Protein 7XRR (pdb70)

GO terms:
  GO:0005886 plasma membrane (C, IDA)
  GO:0016499 orexin receptor activity (F, IDA)
  GO:0051480 regulation of cytosolic calcium ion concentration (P, IDA)
  GO:0007218 neuropeptide signaling pathway (P, IDA)
  GO:0008188 neuropeptide receptor activity (F, TAS)
  GO:0005886 plasma membrane (C, TAS)
  GO:0007218 neuropeptide signaling pathway (P, TAS)
  GO:0007268 chemical synaptic transmission (P, TAS)
  GO:0007631 feeding behavior (P, TAS)
  GO:0005515 protein binding (F, IPI)

Foldseek 3Di:
DQVVLLVVVCVVVPDDPLPVLVVLLVVLLVLLQVLLVLLLCLCVVDDVNPALLSVLSNLLSVLLNVCSVLPSVQLSCCLNRVARPPDLVSQLVNVLSVQLSLLLNLVSLLVSLVLLLCLQVNPVNDGDDPVVSVVSSVVSSVVSNVLSNVVSVQWDFDQEVGHIHTDGHDDDLVVQQVSLVVSLCSRANVSLVSSVVSLVSRCCRLPVDDQDDDVVSNVVSVVSVLVSVLSVVLSVLQNVLQVQQSVLSNCCRNVNPPPPDPPVPVVSVSNSSSVSSNSNSSSCSSVSCLVRPPSSVVSSVVVVVVVPD

CATH classification: 1.20.1070.10

Sequence (309 aa):
EEFLRYLWREYLHPKEYEWVLIAGYIIVFVVALIGNVLVCVAVWKNHHMRTVTNYFIVNLSLAAVLVTITCLPATLVVDITETWFFGQSLCKVIPYLQTVSSVSVSVWTLSAIALDRWYAICHPLMFKSTAKRARNSIVIIWIVSCIIMIPQAIVMECSTVTLFTVCDERWGGEIYPKMYHICFFLVTYMAPLCLMVLAYLQIFRKLWCRQIPGVAAEIKQIRARRKTARMLMIVLLVFAICYLPISILNVLKRVFGMFAHTEDRETVYAWFTFSHWLVYANSAANPIIYNFLSGKFREEFKAAFSCCCL

Organism: Homo sapiens (NCBI:txid9606)

Nearest PDB structures (foldseek):
  7xrr-assembly1_A  TM=1.003E+00  e=8.602E-41  Homo sapiens
  7sr8-assembly1_R  TM=9.207E-01  e=2.103E-29  Homo sapiens
  7p00-assembly1_R  TM=8.916E-01  e=8.423E-15  Homo sapiens
  6j21-assembly1_A  TM=8.903E-01  e=7.596E-14  Homo sapiens
  6j20-assembly1_A  TM=8.859E-01  e=1.926E-13  Homo sapiens

Secondary structure (DSSP, 8-state):
-HHHHHHHHHHHS--S-HHHHHHHHHHHHHHHHHHHHHHHHHHHH-STT--HHHHHHHHHHHHHHHHHHHTHHHHHHHHHHSS--S-HHHHHHHHHHHHHHHHHHHHHHHHHHHHHHHHHTSTT-----HHHHHHHHHHHHHHHHHHTHHHHHSEEEE------EEEE--SSSSHHHHHHHHHHIIIIIHHHHHHHHHHHHHHHHHHSSPPPSSHHHHHHHHHHHHHHHHHHHHHHHHHHHHHHHHHHHIIIIIS--SSS---HHHHHHHHHHHHHHHHHHHHHHHHHHHHH-HHHHHHHHHHHHHHH-

Radius of gyration: 21.45 Å; Cα contacts (8 Å, |Δi|>4): 332; chains: 1; bounding box: 33×48×70 Å

Structure (mmCIF, N/CA/C/O backbone):
data_7XRR
#
_entry.id   7XRR
#
_cell.length_a   49.590
_cell.length_b   90.230
_cell.length_c   112.320
_cell.angle_alpha   90.000
_cell.angle_beta   90.000
_cell.angle_gamma   90.000
#
_symmetry.space_group_name_H-M   'P 21 21 21'
#
loop_
_entity.id
_entity.type
_entity.pdbx_description
1 polymer 'Orexin receptor type 2'
2 non-polymer (1~{R},2~{S})-2-[(2,4-dimethylpyrimidin-5-yl)oxymethyl]-~{N}-(5-fluoranylpyridin-2-yl)-2-(3-fluorophenyl)cyclopropane-1-carboxamide
#
loop_
_atom_site.group_PDB
_atom_site.id
_atom_site.type_symbol
_atom_site.label_atom_id
_atom_site.label_alt_id
_atom_site.label_comp_id
_atom_site.label_asym_id
_atom_site.label_entity_id
_atom_site.label_seq_id
_atom_site.pdbx_PDB_ins_code
_atom_site.Cartn_x
_atom_site.Cartn_y
_atom_site.Cartn_z
_atom_site.occupancy
_atom_site.B_iso_or_equiv
_atom_site.auth_seq_id
_atom_site.auth_comp_id
_atom_site.auth_asym_id
_atom_site.auth_atom_id
_atom_site.pdbx_PDB_model_num
ATOM 1 N N . GLU A 1 9 ? -9.927 -13.050 4.312 1.00 106.97 37 GLU A N 1
ATOM 2 C CA . GLU A 1 9 ? -9.219 -12.475 3.174 1.00 111.91 37 GLU A CA 1
ATOM 3 C C . GLU A 1 9 ? -8.147 -11.492 3.629 1.00 111.19 37 GLU A C 1
ATOM 4 O O . GLU A 1 9 ? -7.021 -11.518 3.134 1.00 105.86 37 GLU A O 1
ATOM 10 N N . GLU A 1 10 ? -8.510 -10.622 4.575 1.00 133.46 38 GLU A N 1
ATOM 11 C CA . GLU A 1 10 ? -7.545 -9.666 5.110 1.00 129.02 38 GLU A CA 1
ATOM 12 C C . GLU A 1 10 ? -6.399 -10.379 5.817 1.00 121.26 38 GLU A C 1
ATOM 13 O O . GLU A 1 10 ? -5.243 -9.949 5.733 1.00 118.67 38 GLU A O 1
ATOM 19 N N . PHE A 1 11 ? -6.703 -11.468 6.527 1.00 103.33 39 PHE A N 1
ATOM 20 C CA . PHE A 1 11 ? -5.651 -12.258 7.157 1.00 94.47 39 PHE A CA 1
ATOM 21 C C . PHE A 1 11 ? -4.736 -12.885 6.111 1.00 89.08 39 PHE A C 1
ATOM 22 O O . PHE A 1 11 ? -3.516 -12.953 6.303 1.00 82.88 39 PHE A O 1
ATOM 30 N N . LEU A 1 12 ? -5.310 -13.351 4.998 1.00 90.56 40 LEU A N 1
ATOM 31 C CA . LEU A 1 12 ? -4.497 -13.903 3.919 1.00 86.51 40 LEU A CA 1
ATOM 32 C C . LEU A 1 12 ? -3.572 -12.846 3.327 1.00 82.79 40 LEU A C 1
ATOM 33 O O . LEU A 1 12 ? -2.409 -13.131 3.017 1.00 76.57 40 LEU A O 1
ATOM 38 N N . ARG A 1 13 ? -4.074 -11.620 3.155 1.00 91.28 41 ARG A N 1
ATOM 39 C CA . ARG A 1 13 ? -3.231 -10.545 2.641 1.00 87.75 41 ARG A CA 1
ATOM 40 C C . ARG A 1 13 ? -2.107 -10.207 3.610 1.00 83.14 41 ARG A C 1
ATOM 41 O O . ARG A 1 13 ? -1.009 -9.836 3.181 1.00 81.79 41 ARG A O 1
ATOM 49 N N . TYR A 1 14 ? -2.363 -10.318 4.917 1.00 81.59 42 TYR A N 1
ATOM 50 C CA . TYR A 1 14 ? -1.302 -10.109 5.897 1.00 77.52 42 TYR A CA 1
ATOM 51 C C . TYR A 1 14 ? -0.218 -11.172 5.771 1.00 73.97 42 TYR A C 1
ATOM 52 O O . TYR A 1 14 ? 0.976 -10.866 5.875 1.00 71.88 42 TYR A O 1
ATOM 61 N N . LEU A 1 15 ? -0.614 -12.428 5.554 1.00 76.64 43 LEU A N 1
ATOM 62 C CA . LEU A 1 15 ? 0.370 -13.490 5.375 1.00 72.86 43 LEU A CA 1
ATOM 63 C C . LEU A 1 15 ? 1.218 -13.245 4.134 1.00 68.23 43 LEU A C 1
ATOM 64 O O . LEU A 1 15 ? 2.428 -13.503 4.139 1.00 62.31 43 LEU A O 1
ATOM 69 N N . TRP A 1 16 ? 0.600 -12.748 3.059 1.00 67.19 44 TRP A N 1
ATOM 70 C CA . TRP A 1 16 ? 1.365 -12.357 1.878 1.00 64.80 44 TRP A CA 1
ATOM 71 C C . TRP A 1 16 ? 2.326 -11.218 2.194 1.00 65.74 44 TRP A C 1
ATOM 72 O O . TRP A 1 16 ? 3.486 -11.237 1.765 1.00 64.49 44 TRP A O 1
ATOM 83 N N . ARG A 1 17 ? 1.859 -10.214 2.940 1.00 73.34 45 ARG A N 1
ATOM 84 C CA . ARG A 1 17 ? 2.702 -9.063 3.248 1.00 75.10 45 ARG A CA 1
ATOM 85 C C . ARG A 1 17 ? 3.837 -9.443 4.191 1.00 74.84 45 ARG A C 1
ATOM 86 O O . ARG A 1 17 ? 4.995 -9.072 3.965 1.00 75.08 45 ARG A O 1
ATOM 94 N N . GLU A 1 18 ? 3.526 -10.183 5.257 1.00 75.77 46 GLU A N 1
ATOM 95 C CA . GLU A 1 18 ? 4.559 -10.555 6.215 1.00 76.40 46 GLU A CA 1
ATOM 96 C C . GLU A 1 18 ? 5.584 -11.506 5.613 1.00 78.21 46 GLU A C 1
ATOM 97 O O . GLU A 1 18 ? 6.711 -11.581 6.113 1.00 78.90 46 GLU A O 1
ATOM 103 N N . TYR A 1 19 ? 5.217 -12.237 4.560 1.00 71.50 47 TYR A N 1
ATOM 104 C CA . TYR 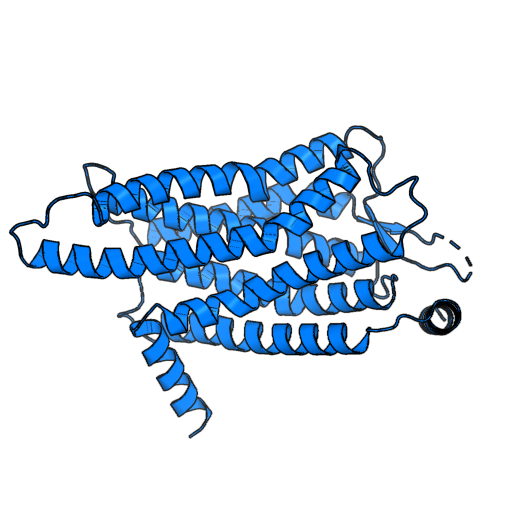A 1 19 ? 6.183 -13.080 3.867 1.00 63.94 47 TYR A CA 1
ATOM 105 C C . TYR A 1 19 ? 7.110 -12.255 2.982 1.00 66.54 47 TYR A C 1
ATOM 106 O O . TYR A 1 19 ? 8.327 -12.469 2.976 1.00 65.52 47 TYR A O 1
ATOM 115 N N . LEU A 1 20 ? 6.548 -11.318 2.215 1.00 68.03 48 LEU A N 1
ATOM 116 C CA . LEU A 1 20 ? 7.361 -10.477 1.345 1.00 68.41 48 LEU A CA 1
ATOM 117 C C . LEU A 1 20 ? 8.151 -9.438 2.127 1.00 70.40 48 LEU A C 1
ATOM 118 O O . LEU A 1 20 ? 9.145 -8.915 1.611 1.00 73.10 48 LEU A O 1
ATOM 123 N N . HIS A 1 21 ? 7.736 -9.132 3.356 1.00 72.45 49 HIS A N 1
ATOM 124 C CA . HIS A 1 21 ? 8.440 -8.202 4.236 1.00 71.76 49 HIS A CA 1
ATOM 125 C C . HIS A 1 21 ? 8.649 -8.893 5.577 1.00 70.09 49 HIS A C 1
ATOM 126 O O . HIS A 1 21 ? 7.962 -8.589 6.562 1.00 74.32 49 HIS A O 1
ATOM 133 N N . PRO A 1 22 ? 9.589 -9.835 5.649 1.00 70.88 50 PRO A N 1
ATOM 134 C CA . PRO A 1 22 ? 9.778 -10.598 6.892 1.00 74.55 50 PRO A CA 1
ATOM 135 C C . PRO A 1 22 ? 10.399 -9.735 7.982 1.00 79.67 50 PRO A C 1
ATOM 136 O O . PRO A 1 22 ? 11.411 -9.064 7.763 1.00 81.09 50 PRO A O 1
ATOM 140 N N . LYS A 1 23 ? 9.783 -9.759 9.161 1.00 81.52 51 LYS A N 1
ATOM 141 C CA . LYS A 1 23 ? 10.303 -9.053 10.323 1.00 86.54 51 LYS A CA 1
ATOM 142 C C . LYS A 1 23 ? 11.108 -10.012 11.191 1.00 92.01 51 LYS A C 1
ATOM 143 O O . LYS A 1 23 ? 10.782 -11.198 11.300 1.00 92.04 51 LYS A O 1
ATOM 149 N N . GLU A 1 24 ? 12.171 -9.493 11.802 1.00 97.26 52 GLU A N 1
ATOM 150 C CA . GLU A 1 24 ? 13.141 -10.375 12.438 1.00 96.63 52 GLU A CA 1
ATOM 151 C C . GLU A 1 24 ? 12.734 -10.758 13.857 1.00 93.88 52 GLU A C 1
ATOM 152 O O . GLU A 1 24 ? 12.984 -11.889 14.290 1.00 91.74 52 GLU A O 1
ATOM 158 N N . TYR A 1 25 ? 12.107 -9.843 14.591 1.00 88.74 53 TYR A N 1
ATOM 159 C CA . TYR A 1 25 ? 11.911 -9.998 16.030 1.00 83.13 53 TYR A CA 1
ATOM 160 C C . TYR A 1 25 ? 10.458 -9.746 16.418 1.00 82.84 53 TYR A C 1
ATOM 161 O O . TYR A 1 25 ? 10.152 -8.970 17.325 1.00 82.11 53 TYR A O 1
ATOM 170 N N . GLU A 1 26 ? 9.531 -10.389 15.707 1.00 90.52 54 GLU A N 1
ATOM 171 C CA . GLU A 1 26 ? 8.137 -10.355 16.135 1.00 87.43 54 GLU A CA 1
ATOM 172 C C . GLU A 1 26 ? 7.928 -11.147 17.419 1.00 80.96 54 GLU A C 1
ATOM 173 O O . GLU A 1 26 ? 7.087 -10.774 18.247 1.00 80.58 54 GLU A O 1
ATOM 179 N N . TRP A 1 27 ? 8.677 -12.240 17.598 1.00 76.50 55 TRP A N 1
ATOM 180 C CA . TRP A 1 27 ? 8.456 -13.113 18.746 1.00 73.28 55 TRP A CA 1
ATOM 181 C C . TRP A 1 27 ? 8.780 -12.408 20.057 1.00 70.52 55 TRP A C 1
ATOM 182 O O . TRP A 1 27 ? 8.073 -12.592 21.054 1.00 67.35 55 TRP A O 1
ATOM 193 N N . VAL A 1 28 ? 9.843 -11.601 20.082 1.00 77.31 56 VAL A N 1
ATOM 194 C CA . VAL A 1 28 ? 10.175 -10.884 21.308 1.00 74.36 56 VAL A CA 1
ATOM 195 C C . VAL A 1 28 ? 9.099 -9.854 21.627 1.00 69.61 56 VAL A C 1
ATOM 196 O O . VAL A 1 28 ? 8.760 -9.637 22.795 1.00 67.06 56 VAL A O 1
ATOM 200 N N . LEU A 1 29 ? 8.526 -9.223 20.598 1.00 67.64 57 LEU A N 1
ATOM 201 C CA . LEU A 1 29 ? 7.429 -8.288 20.826 1.00 65.68 57 LEU A CA 1
ATOM 202 C C . LEU A 1 29 ? 6.210 -9.003 21.394 1.00 62.34 57 LEU A C 1
ATOM 203 O O . LEU A 1 29 ? 5.571 -8.509 22.331 1.00 59.56 57 LEU A O 1
ATOM 208 N N . ILE A 1 30 ? 5.878 -10.173 20.844 1.00 65.37 58 ILE A N 1
ATOM 209 C CA . ILE A 1 30 ? 4.735 -10.934 21.345 1.00 62.87 58 ILE A CA 1
ATOM 210 C C . ILE A 1 30 ? 4.965 -11.343 22.794 1.00 62.07 58 ILE A C 1
ATOM 211 O O . ILE A 1 30 ? 4.077 -11.211 23.646 1.00 58.82 58 ILE A O 1
ATOM 216 N N . ALA A 1 31 ? 6.166 -11.844 23.095 1.00 61.67 59 ALA A N 1
ATOM 217 C CA . ALA A 1 31 ? 6.475 -12.270 24.456 1.00 60.86 59 ALA A CA 1
ATOM 218 C C . ALA A 1 31 ? 6.423 -11.098 25.427 1.00 58.80 59 ALA A C 1
ATOM 219 O O . ALA A 1 31 ? 5.868 -11.218 26.526 1.00 60.05 59 ALA A O 1
ATOM 221 N N . GLY A 1 32 ? 6.992 -9.955 25.038 1.00 60.73 60 GLY A N 1
ATOM 222 C CA . GLY A 1 32 ? 6.950 -8.789 25.900 1.00 60.39 60 GLY A CA 1
ATOM 223 C C . GLY A 1 32 ? 5.537 -8.299 26.144 1.00 58.55 60 GLY A C 1
ATOM 224 O O . GLY A 1 32 ? 5.181 -7.945 27.269 1.00 56.35 60 GLY A O 1
ATOM 225 N N . TYR A 1 33 ? 4.709 -8.280 25.096 1.00 56.45 61 TYR A N 1
ATOM 226 C CA . TYR A 1 33 ? 3.326 -7.851 25.268 1.00 56.21 61 TYR A CA 1
ATOM 227 C C . TYR A 1 33 ? 2.552 -8.815 26.159 1.00 56.93 61 TYR A C 1
ATOM 228 O O . TYR A 1 33 ? 1.740 -8.382 26.982 1.00 54.97 61 TYR A O 1
ATOM 237 N N . ILE A 1 34 ? 2.791 -10.121 26.020 1.00 56.73 62 ILE A N 1
ATOM 238 C CA . ILE A 1 34 ? 2.102 -11.094 26.869 1.00 55.84 62 ILE A CA 1
ATOM 239 C C . ILE A 1 34 ? 2.517 -10.920 28.326 1.00 52.88 62 ILE A C 1
ATOM 240 O O . ILE A 1 34 ? 1.676 -10.911 29.238 1.00 52.36 62 ILE A O 1
ATOM 245 N N . ILE A 1 35 ? 3.824 -10.777 28.566 1.00 52.75 63 ILE A N 1
ATOM 246 C CA . ILE A 1 35 ? 4.317 -10.584 29.926 1.00 54.31 63 ILE A CA 1
ATOM 247 C C . ILE A 1 35 ? 3.739 -9.308 30.522 1.00 59.02 63 ILE A C 1
ATOM 248 O O . ILE A 1 35 ? 3.285 -9.294 31.673 1.00 56.13 63 ILE A O 1
ATOM 253 N N . VAL A 1 36 ? 3.739 -8.221 29.746 1.00 55.24 64 VAL A N 1
ATOM 254 C CA . VAL A 1 36 ? 3.207 -6.952 30.231 1.00 53.60 64 VAL A CA 1
ATOM 255 C C . VAL A 1 36 ? 1.723 -7.077 30.541 1.00 54.10 64 VAL A C 1
ATOM 256 O O . VAL A 1 36 ? 1.252 -6.593 31.573 1.00 55.41 64 VAL A O 1
ATOM 260 N N . PHE A 1 37 ? 0.964 -7.731 29.659 1.00 53.97 65 PHE A N 1
ATOM 261 C CA . PHE A 1 37 ? -0.463 -7.924 29.896 1.00 55.43 65 PHE A CA 1
ATOM 262 C C . PHE A 1 37 ? -0.702 -8.652 31.212 1.00 56.90 65 PHE A C 1
ATOM 263 O O . PHE A 1 37 ? -1.458 -8.178 32.072 1.00 57.29 65 PHE A O 1
ATOM 271 N N . VAL A 1 38 ? -0.042 -9.799 31.396 1.00 53.75 66 VAL A N 1
ATOM 272 C CA . VAL A 1 38 ? -0.277 -10.608 32.591 1.00 53.99 66 VAL A CA 1
ATOM 273 C C . VAL A 1 38 ? 0.141 -9.846 33.844 1.00 55.67 66 VAL A C 1
ATOM 274 O O . VAL A 1 38 ? -0.605 -9.781 34.832 1.00 56.94 66 VAL A O 1
ATOM 278 N N . VAL A 1 39 ? 1.338 -9.251 33.819 1.00 59.19 67 VAL A N 1
ATOM 279 C CA . VAL A 1 39 ? 1.855 -8.567 35.000 1.00 56.49 67 VAL A CA 1
ATOM 280 C C . VAL A 1 39 ? 0.993 -7.360 35.344 1.00 57.82 67 VAL A C 1
ATOM 281 O O . VAL A 1 39 ? 0.659 -7.137 36.511 1.00 59.76 67 VAL A O 1
ATOM 285 N N . ALA A 1 40 ? 0.619 -6.562 34.340 1.00 57.62 68 ALA A N 1
ATOM 286 C CA . ALA A 1 40 ? -0.211 -5.390 34.587 1.00 58.64 68 ALA A CA 1
ATOM 287 C C . ALA A 1 40 ? -1.557 -5.787 35.168 1.00 59.01 68 ALA A C 1
ATOM 288 O O . ALA A 1 40 ? -2.009 -5.210 36.164 1.00 62.26 68 ALA A O 1
ATOM 290 N N . LEU A 1 41 ? -2.213 -6.782 34.563 1.00 57.33 69 LEU A N 1
ATOM 291 C CA . LEU A 1 41 ? -3.517 -7.203 35.059 1.00 58.08 69 LEU A CA 1
ATOM 292 C C . LEU A 1 41 ? -3.419 -7.676 36.503 1.00 57.38 69 LEU A C 1
ATOM 293 O O . LEU A 1 41 ? -4.149 -7.191 37.380 1.00 58.69 69 LEU A O 1
ATOM 298 N N . ILE A 1 42 ? -2.484 -8.592 36.779 1.00 55.89 70 ILE A N 1
ATOM 299 C CA . ILE A 1 42 ? -2.360 -9.145 38.125 1.00 58.83 70 ILE A CA 1
ATOM 300 C C . ILE A 1 42 ? -2.026 -8.046 39.126 1.00 59.69 70 ILE A C 1
ATOM 301 O O . ILE A 1 42 ? -2.653 -7.940 40.185 1.00 59.44 70 ILE A O 1
ATOM 306 N N . GLY A 1 43 ? -1.049 -7.198 38.796 1.00 64.60 71 GLY A N 1
ATOM 307 C CA . GLY A 1 43 ? -0.603 -6.190 39.742 1.00 65.61 71 GLY A CA 1
ATOM 308 C C . GLY A 1 43 ? -1.651 -5.138 40.041 1.00 64.07 71 GLY A C 1
ATOM 309 O O . GLY A 1 43 ? -1.841 -4.756 41.197 1.00 70.29 71 GLY A O 1
ATOM 310 N N . ASN A 1 44 ? -2.346 -4.648 39.012 1.00 59.13 72 ASN A N 1
ATOM 311 C CA . ASN A 1 44 ? -3.352 -3.620 39.250 1.00 59.27 72 ASN A CA 1
ATOM 312 C C . ASN A 1 44 ? -4.568 -4.191 39.971 1.00 60.98 72 ASN A C 1
ATOM 313 O O . ASN A 1 44 ? -5.143 -3.531 40.850 1.00 61.83 72 ASN A O 1
ATOM 318 N N . VAL A 1 45 ? -4.965 -5.425 39.637 1.00 62.34 73 VAL A N 1
ATOM 319 C CA . VAL A 1 45 ? -6.043 -6.065 40.386 1.00 60.95 73 VAL A CA 1
ATOM 320 C C . VAL A 1 45 ? -5.637 -6.248 41.843 1.00 62.50 73 VAL A C 1
ATOM 321 O O . VAL A 1 45 ? -6.442 -6.034 42.756 1.00 63.88 73 VAL A O 1
ATOM 325 N N . LEU A 1 46 ? -4.380 -6.630 42.086 1.00 62.70 74 LEU A N 1
ATOM 326 C CA . LEU A 1 46 ? -3.903 -6.781 43.457 1.00 62.72 74 LEU A CA 1
ATOM 327 C C . LEU A 1 46 ? -3.884 -5.447 44.192 1.00 64.75 74 LEU A C 1
ATOM 328 O O . LEU A 1 46 ? -4.189 -5.393 45.385 1.00 69.57 74 LEU A O 1
ATOM 333 N N . VAL A 1 47 ? -3.513 -4.365 43.505 1.00 63.96 75 VAL A N 1
ATOM 334 C CA . VAL A 1 47 ? -3.528 -3.045 44.134 1.00 67.89 75 VAL A CA 1
ATOM 335 C C . VAL A 1 47 ? -4.944 -2.683 44.565 1.00 71.27 75 VAL A C 1
ATOM 336 O O . VAL A 1 47 ? -5.183 -2.271 45.711 1.00 70.85 75 VAL A O 1
ATOM 340 N N . CYS A 1 48 ? -5.907 -2.842 43.651 1.00 67.30 76 CYS A N 1
ATOM 341 C CA . CYS A 1 48 ? -7.294 -2.531 43.984 1.00 70.26 76 CYS A CA 1
ATOM 342 C C . CYS A 1 48 ? -7.791 -3.401 45.131 1.00 74.66 76 CYS A C 1
ATOM 343 O O . CYS A 1 48 ? -8.439 -2.907 46.062 1.00 80.66 76 CYS A O 1
ATOM 346 N N . VAL A 1 49 ? -7.481 -4.698 45.086 1.00 77.64 77 VAL A N 1
ATOM 347 C CA . VAL A 1 49 ? -7.920 -5.623 46.126 1.00 80.59 77 VAL A CA 1
ATOM 348 C C . VAL A 1 49 ? -7.317 -5.244 47.471 1.00 85.40 77 VAL A C 1
ATOM 349 O O . VAL A 1 49 ? -8.007 -5.229 48.497 1.00 90.63 77 VAL A O 1
ATOM 353 N N . ALA A 1 50 ? -6.022 -4.927 47.485 1.00 84.50 78 ALA A N 1
ATOM 354 C CA . ALA A 1 50 ? -5.341 -4.597 48.729 1.00 87.03 78 ALA A CA 1
ATOM 355 C C . ALA A 1 50 ? -5.898 -3.323 49.345 1.00 89.34 78 ALA A C 1
ATOM 356 O O . ALA A 1 50 ? -6.081 -3.245 50.566 1.00 95.32 78 ALA A O 1
ATOM 358 N N . VAL A 1 51 ? -6.169 -2.308 48.522 1.00 88.11 79 VAL A N 1
ATOM 359 C CA . VAL A 1 51 ? -6.707 -1.067 49.072 1.00 90.62 79 VAL A CA 1
ATOM 360 C C . VAL A 1 51 ? -8.144 -1.264 49.541 1.00 102.21 79 VAL A C 1
ATOM 361 O O . VAL A 1 51 ? -8.545 -0.739 50.586 1.00 105.90 79 VAL A O 1
ATOM 365 N N . TRP A 1 52 ? -8.944 -2.023 48.786 1.00 110.50 80 TRP A N 1
ATOM 366 C CA . TRP A 1 52 ? -10.354 -2.166 49.126 1.00 114.21 80 TRP A CA 1
ATOM 367 C C . TRP A 1 52 ? -10.584 -3.114 50.297 1.00 120.37 80 TRP A C 1
ATOM 368 O O . TRP A 1 52 ? -11.602 -2.996 50.989 1.00 123.79 80 TRP A O 1
ATOM 379 N N . LYS A 1 53 ? -9.673 -4.061 50.533 1.00 111.50 81 LYS A N 1
ATOM 380 C CA . LYS A 1 53 ? -9.910 -5.060 51.569 1.00 117.17 81 LYS A CA 1
ATOM 381 C C . LYS A 1 53 ? -9.536 -4.550 52.956 1.00 120.09 81 LYS A C 1
ATOM 382 O O . LYS A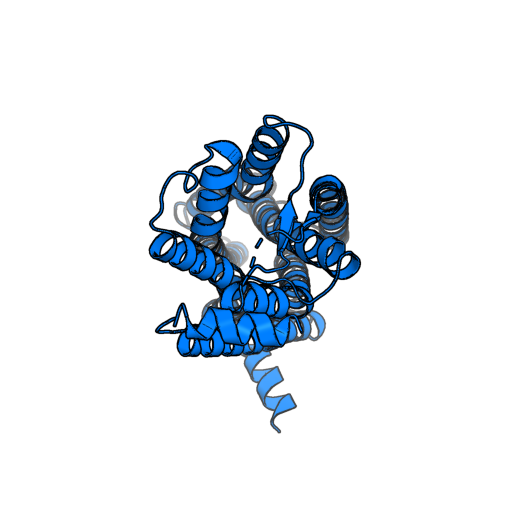 1 53 ? -10.199 -4.891 53.942 1.00 129.19 81 LYS A O 1
ATOM 388 N N . ASN A 1 54 ? -8.492 -3.734 53.055 1.00 125.06 82 ASN A N 1
ATOM 389 C CA . ASN A 1 54 ? -8.008 -3.250 54.338 1.00 127.76 82 ASN A CA 1
ATOM 390 C C . ASN A 1 54 ? -8.215 -1.747 54.468 1.00 126.59 82 ASN A C 1
ATOM 391 O O . ASN A 1 54 ? -8.240 -1.012 53.477 1.00 124.29 82 ASN A O 1
ATOM 396 N N . HIS A 1 55 ? -8.366 -1.300 55.715 1.00 137.92 83 HIS A N 1
ATOM 397 C CA . HIS A 1 55 ? -8.630 0.101 56.009 1.00 132.45 83 HIS A CA 1
ATOM 398 C C . HIS A 1 55 ? -7.375 0.892 56.349 1.00 132.45 83 HIS A C 1
ATOM 399 O O . HIS A 1 55 ? -7.386 2.121 56.221 1.00 132.07 83 HIS A O 1
ATOM 406 N N . HIS A 1 56 ? -6.300 0.226 56.775 1.00 112.13 84 HIS A N 1
ATOM 407 C CA . HIS A 1 56 ? -5.065 0.938 57.081 1.00 105.33 84 HIS A CA 1
ATOM 408 C C . HIS A 1 56 ? -4.363 1.436 55.826 1.00 100.75 84 HIS A C 1
ATOM 409 O O . HIS A 1 56 ? -3.498 2.312 55.921 1.00 97.37 84 HIS A O 1
ATOM 416 N N . MET A 1 57 ? -4.714 0.900 54.658 1.00 98.64 85 MET A N 1
ATOM 417 C CA . MET A 1 57 ? -4.193 1.376 53.385 1.00 87.28 85 MET A CA 1
ATOM 418 C C . MET A 1 57 ? -5.165 2.302 52.669 1.00 80.16 85 MET A C 1
ATOM 419 O O . MET A 1 57 ? -4.978 2.579 51.482 1.00 74.31 85 MET A O 1
ATOM 424 N N . ARG A 1 58 ? -6.202 2.777 53.356 1.00 86.14 86 ARG A N 1
ATOM 425 C CA . ARG A 1 58 ? -7.250 3.571 52.722 1.00 81.91 86 ARG A CA 1
ATOM 426 C C . ARG A 1 58 ? -6.944 5.052 52.934 1.00 74.89 86 ARG A C 1
ATOM 427 O O . ARG A 1 58 ? -7.530 5.729 53.778 1.00 72.32 86 ARG A O 1
ATOM 435 N N . THR A 1 59 ? -5.999 5.553 52.144 1.00 70.27 87 THR A N 1
ATOM 436 C CA . THR A 1 59 ? -5.637 6.961 52.126 1.00 60.81 87 THR A CA 1
ATOM 437 C C . THR A 1 59 ? -6.016 7.575 50.785 1.00 58.40 87 THR A C 1
ATOM 438 O O . THR A 1 59 ? -6.232 6.873 49.793 1.00 61.06 87 THR A O 1
ATOM 442 N N . VAL A 1 60 ? -6.088 8.909 50.768 1.00 56.43 88 VAL A N 1
ATOM 443 C CA . VAL A 1 60 ? -6.470 9.627 49.554 1.00 56.85 88 VAL A CA 1
ATOM 444 C C . VAL A 1 60 ? -5.495 9.322 48.423 1.00 55.03 88 VAL A C 1
ATOM 445 O O . VAL A 1 60 ? -5.901 9.088 47.274 1.00 57.25 88 VAL A O 1
ATOM 449 N N . THR A 1 61 ? -4.195 9.305 48.732 1.00 52.23 89 THR A N 1
ATOM 450 C CA . THR A 1 61 ? -3.205 8.878 47.750 1.00 54.16 89 THR A CA 1
ATOM 451 C C . THR A 1 61 ? -3.512 7.473 47.248 1.00 55.52 89 THR A C 1
ATOM 452 O O . THR A 1 61 ? -3.415 7.198 46.047 1.00 55.82 89 THR A O 1
ATOM 456 N N . ASN A 1 62 ? -3.914 6.577 48.151 1.00 54.47 90 ASN A N 1
ATOM 457 C CA . ASN A 1 62 ? -4.255 5.223 47.732 1.00 56.57 90 ASN A CA 1
ATOM 458 C C . ASN A 1 62 ? -5.548 5.184 46.926 1.00 58.47 90 ASN A C 1
ATOM 459 O O . ASN A 1 62 ? -5.686 4.341 46.036 1.00 60.19 90 ASN A O 1
ATOM 464 N N . TYR A 1 63 ? -6.501 6.076 47.209 1.00 53.66 91 TYR A N 1
ATOM 465 C CA . TYR A 1 63 ? -7.695 6.155 46.369 1.00 56.13 91 TYR A CA 1
ATOM 466 C C . TYR A 1 63 ? -7.337 6.564 44.945 1.00 57.06 91 TYR A C 1
ATOM 467 O O . TYR A 1 63 ? -7.841 5.985 43.970 1.00 57.10 91 TYR A O 1
ATOM 476 N N . PHE A 1 64 ? -6.462 7.560 44.804 1.00 55.04 92 PHE A N 1
ATOM 477 C CA . PHE A 1 64 ? -6.016 7.951 43.471 1.00 54.78 92 PHE A CA 1
ATOM 478 C C . PHE A 1 64 ? -5.232 6.827 42.802 1.00 56.87 92 PHE A C 1
ATOM 479 O O . PHE A 1 64 ? -5.339 6.621 41.587 1.00 58.97 92 PHE A O 1
ATOM 487 N N . ILE A 1 65 ? -4.437 6.088 43.580 1.00 57.24 93 ILE A N 1
ATOM 488 C CA . ILE A 1 65 ? -3.712 4.944 43.033 1.00 55.17 93 ILE A CA 1
ATOM 489 C C . ILE A 1 65 ? -4.686 3.880 42.541 1.00 59.19 93 ILE A C 1
ATOM 490 O O . ILE A 1 65 ? -4.459 3.235 41.512 1.00 60.08 93 ILE A O 1
ATOM 495 N N . VAL A 1 66 ? -5.790 3.686 43.266 1.00 52.55 94 VAL A N 1
ATOM 496 C CA . VAL A 1 66 ? -6.821 2.748 42.831 1.00 56.00 94 VAL A CA 1
ATOM 497 C C . VAL A 1 66 ? -7.435 3.202 41.515 1.00 58.25 94 VAL A C 1
ATOM 498 O O . VAL A 1 66 ? -7.669 2.391 40.611 1.00 57.55 94 VAL A O 1
ATOM 502 N N . ASN A 1 67 ? -7.720 4.500 41.391 1.00 58.41 95 ASN A N 1
ATOM 503 C CA . ASN A 1 67 ? -8.256 5.010 40.129 1.00 56.88 95 ASN A CA 1
ATOM 504 C C . ASN A 1 67 ? -7.270 4.789 38.984 1.00 55.79 95 ASN A C 1
ATOM 505 O O . ASN A 1 67 ? -7.662 4.398 37.873 1.00 56.48 95 ASN A O 1
ATOM 510 N N . LEU A 1 68 ? -5.982 5.029 39.244 1.00 54.72 96 LEU A N 1
ATOM 511 C CA . LEU A 1 68 ? -4.955 4.790 38.236 1.00 56.31 96 LEU A CA 1
ATOM 512 C C . LEU A 1 68 ? -4.903 3.320 37.839 1.00 57.91 96 LEU A C 1
ATOM 513 O O . LEU A 1 68 ? -4.770 2.992 36.655 1.00 58.87 96 LEU A O 1
ATOM 518 N N . SER A 1 69 ? -5.002 2.420 38.818 1.00 56.91 97 SER A N 1
ATOM 519 C CA . SER A 1 69 ? -4.969 0.993 38.519 1.00 56.60 97 SER A CA 1
ATOM 520 C C . SER A 1 69 ? -6.204 0.559 37.739 1.00 57.75 97 SER A C 1
ATOM 521 O O . SER A 1 69 ? -6.119 -0.322 36.878 1.00 56.71 97 SER A O 1
ATOM 524 N N . LEU A 1 70 ? -7.361 1.156 38.034 1.00 57.71 98 LEU A N 1
ATOM 525 C CA . LEU A 1 70 ? -8.565 0.862 37.261 1.00 57.12 98 LEU A CA 1
ATOM 526 C C . LEU A 1 70 ? -8.401 1.295 35.809 1.00 58.92 98 LEU A C 1
ATOM 527 O O . LEU A 1 70 ? -8.751 0.548 34.883 1.00 61.40 98 LEU A O 1
ATOM 532 N N . ALA A 1 71 ? -7.861 2.496 35.590 1.00 59.65 99 ALA A N 1
ATOM 533 C CA . ALA A 1 71 ? -7.588 2.933 34.223 1.00 62.51 99 ALA A CA 1
ATOM 534 C C . ALA A 1 71 ? -6.586 2.005 33.544 1.00 63.75 99 ALA A C 1
ATOM 535 O O . ALA A 1 71 ? -6.726 1.682 32.357 1.00 63.61 99 ALA A O 1
ATOM 537 N N . ALA A 1 72 ? -5.571 1.561 34.290 1.00 58.56 100 ALA A N 1
ATOM 538 C CA . ALA A 1 72 ? -4.571 0.654 33.740 1.00 58.08 100 ALA A CA 1
ATOM 539 C C . ALA A 1 72 ? -5.191 -0.674 33.325 1.00 60.49 100 ALA A C 1
ATOM 540 O O . ALA A 1 72 ? -4.856 -1.217 32.267 1.00 61.81 100 ALA A O 1
ATOM 542 N N . VAL A 1 73 ? -6.087 -1.217 34.151 1.00 59.39 101 VAL A N 1
ATOM 543 C CA . VAL A 1 73 ? -6.780 -2.455 33.802 1.00 55.91 101 VAL A CA 1
ATOM 544 C C . VAL A 1 73 ? -7.637 -2.250 32.561 1.00 61.37 101 VAL A C 1
ATOM 545 O O . VAL A 1 73 ? -7.699 -3.117 31.678 1.00 62.24 101 VAL A O 1
ATOM 549 N N . LEU A 1 74 ? -8.317 -1.103 32.477 1.00 60.29 102 LEU A N 1
ATOM 550 C CA . LEU A 1 74 ? -9.122 -0.808 31.296 1.00 61.09 102 LEU A CA 1
ATOM 551 C C . LEU A 1 74 ? -8.263 -0.810 30.036 1.00 62.35 102 LEU A C 1
ATOM 552 O O . LEU A 1 74 ? -8.635 -1.405 29.016 1.00 61.45 102 LEU A O 1
ATOM 557 N N . VAL A 1 75 ? -7.097 -0.161 30.096 1.00 60.64 103 VAL A N 1
ATOM 558 C CA . VAL A 1 75 ? -6.198 -0.137 28.943 1.00 60.58 103 VAL A CA 1
ATOM 559 C C . VAL A 1 75 ? -5.695 -1.539 28.624 1.00 60.69 103 VAL A C 1
ATOM 560 O O . VAL A 1 75 ? -5.639 -1.947 27.458 1.00 61.72 103 VAL A O 1
ATOM 564 N N . THR A 1 76 ? -5.316 -2.296 29.656 1.00 59.73 104 THR A N 1
ATOM 565 C CA . THR A 1 76 ? -4.729 -3.615 29.446 1.00 57.52 104 THR A CA 1
ATOM 566 C C . THR A 1 76 ? -5.726 -4.567 28.802 1.00 58.96 104 THR A C 1
ATOM 567 O O . THR A 1 76 ? -5.354 -5.394 27.961 1.00 59.12 104 THR A O 1
ATOM 571 N N . ILE A 1 77 ? -7.000 -4.465 29.180 1.00 58.38 105 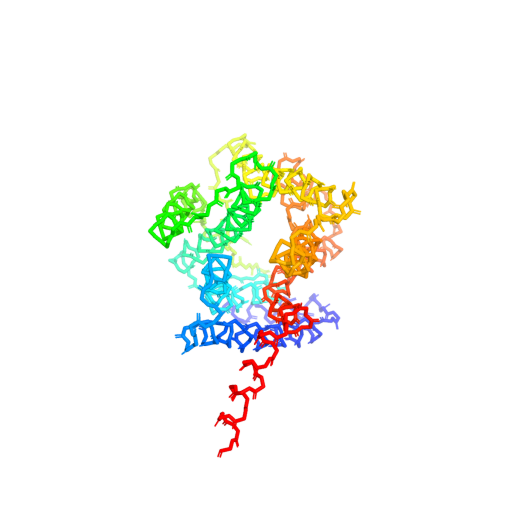ILE A N 1
ATOM 572 C CA . ILE A 1 77 ? -7.999 -5.373 28.628 1.00 60.01 105 ILE A CA 1
ATOM 573 C C . ILE A 1 77 ? -8.470 -4.903 27.256 1.00 59.84 105 ILE A C 1
ATOM 574 O O . ILE A 1 77 ? -8.591 -5.706 26.324 1.00 62.05 105 ILE A O 1
ATOM 579 N N . THR A 1 78 ? -8.728 -3.603 27.096 1.00 58.90 106 THR A N 1
ATOM 580 C CA . THR A 1 78 ? -9.390 -3.111 25.895 1.00 59.92 106 THR A CA 1
ATOM 581 C C . THR A 1 78 ? -8.440 -2.583 24.828 1.00 61.94 106 THR A C 1
ATOM 582 O O . THR A 1 78 ? -8.836 -2.510 23.659 1.00 63.43 106 THR A O 1
ATOM 586 N N . CYS A 1 79 ? -7.213 -2.214 25.182 1.00 61.19 107 CYS A N 1
ATOM 587 C CA . CYS A 1 79 ? -6.331 -1.545 24.237 1.00 61.02 107 CYS A CA 1
ATOM 588 C C . CYS A 1 79 ? -5.034 -2.287 23.953 1.00 61.77 107 CYS A C 1
ATOM 589 O O . CYS A 1 79 ? -4.468 -2.106 22.872 1.00 60.88 107 CYS A O 1
ATOM 592 N N . LEU A 1 80 ? -4.540 -3.103 24.890 1.00 60.88 108 LEU A N 1
ATOM 593 C CA . LEU A 1 80 ? -3.274 -3.798 24.657 1.00 60.68 108 LEU A CA 1
ATOM 594 C C . LEU A 1 80 ? -3.357 -4.796 23.506 1.00 60.16 108 LEU A C 1
ATOM 595 O O . LEU A 1 80 ? -2.478 -4.760 22.626 1.00 62.17 108 LEU A O 1
ATOM 600 N N . PRO A 1 81 ? -4.336 -5.712 23.448 1.00 58.47 109 PRO A N 1
ATOM 601 C CA . PRO A 1 81 ? -4.363 -6.648 22.309 1.00 61.83 109 PRO A CA 1
ATOM 602 C C . PRO A 1 81 ? -4.506 -5.957 20.965 1.00 61.69 109 PRO A C 1
ATOM 603 O O . PRO A 1 81 ? -3.870 -6.374 19.989 1.00 62.19 109 PRO A O 1
ATOM 607 N N . ALA A 1 82 ? -5.319 -4.901 20.891 1.00 63.89 110 ALA A N 1
ATOM 608 C CA . ALA A 1 82 ? -5.469 -4.174 19.635 1.00 63.67 110 ALA A CA 1
ATOM 609 C C . ALA A 1 82 ? -4.154 -3.531 19.215 1.00 62.46 110 ALA A C 1
ATOM 610 O O . ALA A 1 82 ? -3.772 -3.592 18.040 1.00 62.83 110 ALA A O 1
ATOM 612 N N . THR A 1 83 ? -3.445 -2.917 20.166 1.00 63.08 111 THR A N 1
ATOM 613 C CA . THR A 1 83 ? -2.159 -2.304 19.852 1.00 62.97 111 THR A CA 1
ATOM 614 C C . THR A 1 83 ? -1.153 -3.348 19.387 1.00 63.77 111 THR A C 1
ATOM 615 O O . THR A 1 83 ? -0.401 -3.113 18.435 1.00 63.77 111 THR A O 1
ATOM 619 N N . LEU A 1 84 ? -1.127 -4.511 20.044 1.00 62.11 112 LEU A N 1
ATOM 620 C CA . LEU A 1 84 ? -0.214 -5.572 19.627 1.00 60.58 112 LEU A CA 1
ATOM 621 C C . LEU A 1 84 ? -0.537 -6.059 18.219 1.00 64.19 112 LEU A C 1
ATOM 622 O O . LEU A 1 84 ? 0.369 -6.257 17.399 1.00 64.63 112 LEU A O 1
ATOM 627 N N . VAL A 1 85 ? -1.824 -6.250 17.918 1.00 64.53 113 VAL A N 1
ATOM 628 C CA . VAL A 1 85 ? -2.216 -6.726 16.593 1.00 67.18 113 VAL A CA 1
ATOM 629 C C . VAL A 1 85 ? -1.855 -5.698 15.528 1.00 68.59 113 VAL A C 1
ATOM 630 O O . VAL A 1 85 ? -1.380 -6.051 14.442 1.00 68.20 113 VAL A O 1
ATOM 634 N N . VAL A 1 86 ? -2.072 -4.413 15.817 1.00 67.77 114 VAL A N 1
ATOM 635 C CA . VAL A 1 86 ? -1.729 -3.374 14.849 1.00 67.08 114 VAL A CA 1
ATOM 636 C C . VAL A 1 86 ? -0.220 -3.296 14.652 1.00 68.70 114 VAL A C 1
ATOM 637 O O . VAL A 1 86 ? 0.263 -3.128 13.526 1.00 72.77 114 VAL A O 1
ATOM 641 N N . ASP A 1 87 ? 0.552 -3.421 15.733 1.00 61.44 115 ASP A N 1
ATOM 642 C CA . ASP A 1 87 ? 2.003 -3.324 15.610 1.00 63.55 115 ASP A CA 1
ATOM 643 C C . ASP A 1 87 ? 2.596 -4.538 14.906 1.00 67.17 115 ASP A C 1
ATOM 644 O O . ASP A 1 87 ? 3.652 -4.426 14.273 1.00 68.01 115 ASP A O 1
ATOM 649 N N . ILE A 1 88 ? 1.944 -5.697 14.999 1.00 72.42 116 ILE A N 1
ATOM 650 C CA . ILE A 1 88 ? 2.464 -6.890 14.337 1.00 69.77 116 ILE A CA 1
ATOM 651 C C . ILE A 1 88 ? 2.031 -6.935 12.876 1.00 74.54 116 ILE A C 1
ATOM 652 O O . ILE A 1 88 ? 2.848 -7.168 11.977 1.00 77.09 116 ILE A O 1
ATOM 657 N N . THR A 1 89 ? 0.745 -6.704 12.614 1.00 74.15 117 THR A N 1
ATOM 658 C CA . THR A 1 89 ? 0.175 -6.894 11.288 1.00 76.36 117 THR A CA 1
ATOM 659 C C . THR A 1 89 ? 0.081 -5.617 10.467 1.00 79.34 117 THR A C 1
ATOM 660 O O . THR A 1 89 ? -0.064 -5.702 9.242 1.00 81.90 117 THR A O 1
ATOM 664 N N . GLU A 1 90 ? 0.145 -4.447 11.104 1.00 74.55 118 GLU A N 1
ATOM 665 C CA . GLU A 1 90 ? -0.044 -3.154 10.448 1.00 74.18 118 GLU A CA 1
ATOM 666 C C . GLU A 1 90 ? -1.424 -3.028 9.806 1.00 77.18 118 GLU A C 1
ATOM 667 O O . GLU A 1 90 ? -1.606 -2.240 8.874 1.00 87.51 118 GLU A O 1
ATOM 673 N N . THR A 1 91 ? -2.400 -3.801 10.280 1.00 81.26 119 THR A N 1
ATOM 674 C CA . THR A 1 91 ? -3.780 -3.719 9.821 1.00 84.02 119 THR A CA 1
ATOM 675 C C . THR A 1 91 ? -4.693 -3.693 11.039 1.00 82.95 119 THR A C 1
ATOM 676 O O . THR A 1 91 ? -4.297 -4.076 12.142 1.00 81.23 119 THR A O 1
ATOM 680 N N . TRP A 1 92 ? -5.929 -3.236 10.838 1.00 80.85 120 TRP A N 1
ATOM 681 C CA . TRP A 1 92 ? -6.804 -3.030 11.988 1.00 83.57 120 TRP A CA 1
ATOM 682 C C . TRP A 1 92 ? -7.461 -4.332 12.453 1.00 85.30 120 TRP A C 1
ATOM 683 O O . TRP A 1 92 ? -7.266 -4.756 13.599 1.00 84.60 120 TRP A O 1
ATOM 694 N N . PHE A 1 93 ? -8.250 -4.965 11.577 1.00 83.59 121 PHE A N 1
ATOM 695 C CA . PHE A 1 93 ? -8.987 -6.220 11.732 1.00 84.07 121 PHE A CA 1
ATOM 696 C C . PHE A 1 93 ? -10.231 -6.097 12.623 1.00 83.65 121 PHE A C 1
ATOM 697 O O . PHE A 1 93 ? -10.982 -7.067 12.726 1.00 85.25 121 PHE A O 1
ATOM 705 N N . PHE A 1 94 ? -10.497 -4.950 13.253 1.00 82.18 122 PHE A N 1
ATOM 706 C CA . PHE A 1 94 ? -11.490 -4.916 14.322 1.00 83.33 122 PHE A CA 1
ATOM 707 C C . PHE A 1 94 ? -12.767 -4.156 13.992 1.00 85.68 122 PHE A C 1
ATOM 708 O O . PHE A 1 94 ? -13.782 -4.380 14.659 1.00 87.63 122 PHE A O 1
ATOM 716 N N . GLY A 1 95 ? -12.754 -3.273 13.006 1.00 88.24 123 GLY A N 1
ATOM 717 C CA . GLY A 1 95 ? -13.972 -2.618 12.582 1.00 90.16 123 GLY A CA 1
ATOM 718 C C . GLY A 1 95 ? -14.030 -1.159 13.018 1.00 95.37 123 GLY A C 1
ATOM 719 O O . GLY A 1 95 ? -13.314 -0.710 13.919 1.00 97.39 123 GLY A O 1
ATOM 720 N N . GLN A 1 96 ? -14.927 -0.419 12.359 1.00 90.27 124 GLN A N 1
ATOM 721 C CA . GLN A 1 96 ? -15.030 1.021 12.577 1.00 94.52 124 GLN A CA 1
ATOM 722 C C . GLN A 1 96 ? -15.491 1.350 13.993 1.00 97.48 124 GLN A C 1
ATOM 723 O O . GLN A 1 96 ? -14.981 2.290 14.612 1.00 94.58 124 GLN A O 1
ATOM 729 N N . SER A 1 97 ? -16.463 0.601 14.519 1.00 107.96 125 SER A N 1
ATOM 730 C CA . SER A 1 97 ? -16.966 0.888 15.860 1.00 105.28 125 SER A CA 1
ATOM 731 C C . SER A 1 97 ? -15.891 0.644 16.914 1.00 104.40 125 SER A C 1
ATOM 732 O O . SER A 1 97 ? -15.625 1.507 17.763 1.00 107.82 125 SER A O 1
ATOM 735 N N . LEU A 1 98 ? -15.256 -0.530 16.869 1.00 97.14 126 LEU A N 1
ATOM 736 C CA . LEU A 1 98 ? -14.186 -0.822 17.815 1.00 96.21 126 LEU A CA 1
ATOM 737 C C . LEU A 1 98 ? -13.025 0.149 17.657 1.00 93.66 126 LEU A C 1
ATOM 738 O O . LEU A 1 98 ? -12.335 0.452 18.636 1.00 91.34 126 LEU A O 1
ATOM 743 N N . CYS A 1 99 ? -12.801 0.664 16.445 1.00 90.00 127 CYS A N 1
ATOM 744 C CA . CYS A 1 99 ? -11.747 1.656 16.272 1.00 91.83 127 CYS A CA 1
ATOM 745 C C . CYS A 1 99 ? -12.128 3.000 16.880 1.00 89.50 127 CYS A C 1
ATOM 746 O O . CYS A 1 99 ? -11.289 3.673 17.484 1.00 87.03 127 CYS A O 1
ATOM 749 N N . LYS A 1 100 ? -13.374 3.431 16.705 1.00 89.59 128 LYS A N 1
ATOM 750 C CA . LYS A 1 100 ? -13.785 4.667 17.355 1.00 83.50 128 LYS A CA 1
ATOM 751 C C . LYS A 1 100 ? -13.823 4.518 18.869 1.00 80.32 128 LYS A C 1
ATOM 752 O O . LYS A 1 100 ? -13.796 5.528 19.580 1.00 78.94 128 LYS A O 1
ATOM 758 N N . VAL A 1 101 ? -13.874 3.288 19.372 1.00 83.11 129 VAL A N 1
ATOM 759 C CA . VAL A 1 101 ? -13.897 3.061 20.817 1.00 77.86 129 VAL A CA 1
ATOM 760 C C . VAL A 1 101 ? -12.490 2.991 21.409 1.00 74.97 129 VAL A C 1
ATOM 761 O O . VAL A 1 101 ? -12.198 3.653 22.409 1.00 72.06 129 VAL A O 1
ATOM 765 N N . ILE A 1 102 ? -11.591 2.203 20.820 1.00 72.61 130 ILE A N 1
ATOM 766 C CA . ILE A 1 102 ? -10.364 1.800 21.513 1.00 68.80 130 ILE A CA 1
ATOM 767 C C . ILE A 1 102 ? -9.361 2.947 21.649 1.00 66.68 130 ILE A C 1
ATOM 768 O O . ILE A 1 102 ? -8.898 3.198 22.772 1.00 64.35 130 ILE A O 1
ATOM 773 N N . PRO A 1 103 ? -8.962 3.654 20.577 1.00 68.38 131 PRO A N 1
ATOM 774 C CA . PRO A 1 103 ? -8.118 4.844 20.790 1.00 67.52 131 PRO A CA 1
ATOM 775 C C . PRO A 1 103 ? -8.753 5.889 21.689 1.00 66.31 131 PRO A C 1
ATOM 776 O O . PRO A 1 103 ? -8.043 6.559 22.450 1.00 66.64 131 PRO A O 1
ATOM 780 N N . TYR A 1 104 ? -10.075 6.056 21.613 1.00 63.68 132 TYR A N 1
ATOM 781 C CA . TYR A 1 104 ? -10.754 6.988 22.507 1.00 63.46 132 TYR A CA 1
ATOM 782 C C . TYR A 1 104 ? -10.522 6.608 23.963 1.00 63.08 132 TYR A C 1
ATOM 783 O O . TYR A 1 104 ? -10.118 7.444 24.779 1.00 65.58 132 TYR A O 1
ATOM 792 N N . LEU A 1 105 ? -10.758 5.338 24.300 1.00 61.86 133 LEU A N 1
ATOM 793 C CA . LEU A 1 105 ? -10.545 4.881 25.670 1.00 64.47 133 LEU A CA 1
ATOM 794 C C . LEU A 1 105 ? -9.079 4.991 26.067 1.00 65.13 133 LEU A C 1
ATOM 795 O O . LEU A 1 105 ? -8.764 5.352 27.206 1.00 68.83 133 LEU A O 1
ATOM 800 N N . GLN A 1 106 ? -8.168 4.684 25.142 1.00 62.16 134 GLN A N 1
ATOM 801 C CA . GLN A 1 106 ? -6.744 4.737 25.457 1.00 63.18 134 GLN A CA 1
ATOM 802 C C . GLN A 1 106 ? -6.310 6.158 25.800 1.00 64.55 134 GLN A C 1
ATOM 803 O O . GLN A 1 106 ? -5.642 6.388 26.817 1.00 66.00 134 GLN A O 1
ATOM 809 N N . THR A 1 107 ? -6.695 7.130 24.969 1.00 57.87 135 THR A N 1
ATOM 810 C CA . THR A 1 107 ? -6.347 8.521 25.246 1.00 60.99 135 THR A CA 1
ATOM 811 C C . THR A 1 107 ? -7.034 9.028 26.511 1.00 63.71 135 THR A C 1
ATOM 812 O O . THR A 1 107 ? -6.419 9.747 27.312 1.00 64.39 135 THR A O 1
ATOM 816 N N . VAL A 1 108 ? -8.307 8.665 26.708 1.00 62.93 136 VAL A N 1
ATOM 817 C CA . VAL A 1 108 ? -9.021 9.076 27.913 1.00 65.39 136 VAL A CA 1
ATOM 818 C C . VAL A 1 108 ? -8.302 8.566 29.151 1.00 67.53 136 VAL A C 1
ATOM 819 O O . VAL A 1 108 ? -8.111 9.303 30.124 1.00 68.84 136 VAL A O 1
ATOM 823 N N . SER A 1 109 ? -7.876 7.303 29.128 1.00 68.32 137 SER A N 1
ATOM 824 C CA A SER A 1 109 ? -7.206 6.727 30.288 0.47 68.47 137 SER A CA 1
ATOM 825 C CA B SER A 1 109 ? -7.206 6.725 30.287 0.53 68.63 137 SER A CA 1
ATOM 826 C C . SER A 1 109 ? -5.811 7.304 30.483 1.00 67.62 137 SER A C 1
ATOM 827 O O . SER A 1 109 ? -5.352 7.427 31.621 1.00 66.51 137 SER A O 1
ATOM 832 N N . VAL A 1 110 ? -5.116 7.652 29.398 1.00 64.64 138 VAL A N 1
ATOM 833 C CA . VAL A 1 110 ? -3.812 8.298 29.544 1.00 64.65 138 VAL A CA 1
ATOM 834 C C . VAL A 1 110 ? -3.971 9.643 30.243 1.00 67.04 138 VAL A C 1
ATOM 835 O O . VAL A 1 110 ? -3.231 9.975 31.183 1.00 66.67 138 VAL A O 1
ATOM 839 N N . SER A 1 111 ? -4.956 10.431 29.802 1.00 64.55 139 SER A N 1
ATOM 840 C CA . SER A 1 111 ? -5.245 11.698 30.466 1.00 61.67 139 SER A CA 1
ATOM 841 C C . SER A 1 111 ? -5.650 11.475 31.919 1.00 61.43 139 SER A C 1
ATOM 842 O O . SER A 1 111 ? -5.213 12.210 32.816 1.00 60.40 139 SER A O 1
ATOM 845 N N . VAL A 1 112 ? -6.476 10.455 32.170 1.00 66.27 140 VAL A N 1
ATOM 846 C CA . VAL A 1 112 ? -6.923 10.156 33.527 1.00 67.98 140 VAL A CA 1
ATOM 847 C C . VAL A 1 112 ? -5.736 9.826 34.418 1.00 65.20 140 VAL A C 1
ATOM 848 O O . VAL A 1 112 ? -5.638 10.313 35.547 1.00 64.89 140 VAL A O 1
ATOM 852 N N . SER A 1 113 ? -4.813 9.002 33.923 1.00 66.43 141 SER A N 1
ATOM 853 C CA . SER A 1 113 ? -3.654 8.612 34.717 1.00 67.64 141 SER A CA 1
ATOM 854 C C . SER A 1 113 ? -2.756 9.808 35.008 1.00 65.44 141 SER A C 1
ATOM 855 O O . SER A 1 113 ? -2.316 10.005 36.150 1.00 66.79 141 SER A O 1
ATOM 858 N N . VAL A 1 114 ? -2.477 10.628 33.991 1.00 59.11 142 VAL A N 1
ATOM 859 C CA . VAL A 1 114 ? -1.554 11.736 34.215 1.00 58.62 142 VAL A CA 1
ATOM 860 C C . VAL A 1 114 ? -2.169 12.764 35.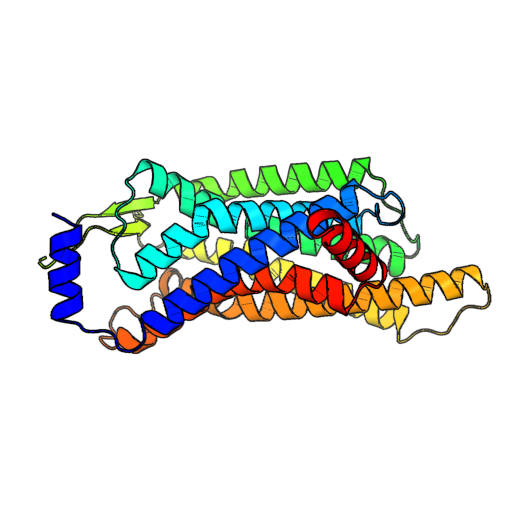161 1.00 56.20 142 VAL A C 1
ATOM 861 O O . VAL A 1 114 ? -1.493 13.282 36.061 1.00 53.13 142 VAL A O 1
ATOM 865 N N . TRP A 1 115 ? -3.468 13.041 35.020 1.00 51.79 143 TRP A N 1
ATOM 866 C CA . TRP A 1 115 ? -4.091 14.001 35.918 1.00 50.30 143 TRP A CA 1
ATOM 867 C C . TRP A 1 115 ? -4.373 13.418 37.297 1.00 49.11 143 TRP A C 1
ATOM 868 O O . TRP A 1 115 ? -4.440 14.174 38.267 1.00 51.84 143 TRP A O 1
ATOM 879 N N . THR A 1 116 ? -4.492 12.095 37.420 1.00 52.69 144 THR A N 1
ATOM 880 C CA . THR A 1 116 ? -4.567 11.482 38.741 1.00 52.75 144 THR A CA 1
ATOM 881 C C . THR A 1 116 ? -3.235 11.598 39.470 1.00 51.07 144 THR A C 1
ATOM 882 O O . THR A 1 116 ? -3.198 11.889 40.673 1.00 51.27 144 THR A O 1
ATOM 886 N N . LEU A 1 117 ? -2.128 11.384 38.755 1.00 47.19 145 LEU A N 1
ATOM 887 C CA . LEU A 1 117 ? -0.817 11.633 39.345 1.00 48.01 145 LEU A CA 1
ATOM 888 C C . LEU A 1 117 ? -0.666 13.100 39.735 1.00 48.80 145 LEU A C 1
ATOM 889 O O . LEU A 1 117 ? -0.108 13.420 40.795 1.00 48.79 145 LEU A O 1
ATOM 894 N N . SER A 1 118 ? -1.165 14.006 38.890 1.00 46.19 146 SER A N 1
ATOM 895 C CA . SER A 1 118 ? -1.131 15.427 39.222 1.00 45.48 146 SER A CA 1
ATOM 896 C C . SER A 1 118 ? -1.954 15.726 40.471 1.00 47.90 146 SER A C 1
ATOM 897 O O . SER A 1 118 ? -1.557 16.551 41.300 1.00 47.83 146 SER A O 1
ATOM 900 N N . ALA A 1 119 ? -3.111 15.076 40.614 1.00 49.52 147 ALA A N 1
ATOM 901 C CA . ALA A 1 119 ? -3.935 15.264 41.804 1.00 46.90 147 ALA A CA 1
ATOM 902 C C . ALA A 1 119 ? -3.224 14.759 43.052 1.00 47.81 147 ALA A C 1
ATOM 903 O O . ALA A 1 119 ? -3.302 15.385 44.116 1.00 51.06 147 ALA A O 1
ATOM 905 N N . ILE A 1 120 ? -2.538 13.617 42.944 1.00 48.43 148 ILE A N 1
ATOM 906 C CA . ILE A 1 120 ? -1.741 13.121 44.065 1.00 45.91 148 ILE A CA 1
ATOM 907 C C . ILE A 1 120 ? -0.694 14.151 44.459 1.00 47.11 148 ILE A C 1
ATOM 908 O O . ILE A 1 120 ? -0.517 14.468 45.642 1.00 50.76 148 ILE A O 1
ATOM 913 N N . ALA A 1 121 ? 0.018 14.684 43.463 1.00 48.18 149 ALA A N 1
ATOM 914 C CA . ALA A 1 121 ? 1.054 15.672 43.741 1.00 45.70 149 ALA A CA 1
ATOM 915 C C . ALA A 1 121 ? 0.468 16.915 44.399 1.00 49.85 149 ALA A C 1
ATOM 916 O O . ALA A 1 121 ? 1.041 17.449 45.354 1.00 49.45 149 ALA A O 1
ATOM 918 N N . LEU A 1 122 ? -0.677 17.386 43.900 1.00 48.02 150 LEU A N 1
ATOM 919 C CA . LEU A 1 122 ? -1.302 18.582 44.457 1.00 49.30 150 LEU A CA 1
ATOM 920 C C . LEU A 1 122 ? -1.751 18.355 45.894 1.00 51.53 150 LEU A C 1
ATOM 921 O O . LEU A 1 122 ? -1.573 19.227 46.753 1.00 50.87 150 LEU A O 1
ATOM 926 N N . ASP A 1 123 ? -2.346 17.193 46.175 1.00 54.23 151 ASP A N 1
ATOM 927 C CA . ASP A 1 123 ? -2.775 16.904 47.538 1.00 54.35 151 ASP A CA 1
ATOM 928 C C . ASP A 1 123 ? -1.585 16.805 48.482 1.00 57.49 151 ASP A C 1
ATOM 929 O O . ASP A 1 123 ? -1.638 17.306 49.612 1.00 59.09 151 ASP A O 1
ATOM 934 N N . ARG A 1 124 ? -0.500 16.165 48.038 1.00 53.98 152 ARG A N 1
ATOM 935 C CA . ARG A 1 124 ? 0.690 16.081 48.879 1.00 52.97 152 ARG A CA 1
ATOM 936 C C . ARG A 1 124 ? 1.303 17.458 49.108 1.00 52.73 152 ARG A C 1
ATOM 937 O O . ARG A 1 124 ? 1.790 17.752 50.205 1.00 49.72 152 ARG A O 1
ATOM 945 N N . TRP A 1 125 ? 1.286 18.315 48.084 1.00 51.73 153 TRP A N 1
ATOM 946 C CA . TRP A 1 125 ? 1.783 19.677 48.246 1.00 52.77 153 TRP A CA 1
ATOM 947 C C . TRP A 1 125 ? 0.935 20.457 49.243 1.00 52.39 153 TRP A C 1
ATOM 948 O O . TRP A 1 125 ? 1.468 21.199 50.077 1.00 51.53 153 TRP A O 1
ATOM 959 N N . TYR A 1 126 ? -0.389 20.307 49.166 1.00 48.94 154 TYR A N 1
ATOM 960 C CA . TYR A 1 126 ? -1.267 20.977 50.121 1.00 50.90 154 TYR A CA 1
ATOM 961 C C . TYR A 1 126 ? -1.035 20.463 51.535 1.00 52.16 154 TYR A C 1
ATOM 962 O O . TYR A 1 126 ? -1.096 21.232 52.501 1.00 54.56 154 TYR A O 1
ATOM 971 N N . ALA A 1 127 ? -0.771 19.163 51.677 1.00 60.35 155 ALA A N 1
ATOM 972 C CA . ALA A 1 127 ? -0.578 18.583 53.001 1.00 58.32 155 ALA A CA 1
ATOM 973 C C . ALA A 1 127 ? 0.788 18.910 53.595 1.00 59.48 155 ALA A C 1
ATOM 974 O O . ALA A 1 127 ? 0.919 18.980 54.821 1.00 59.87 155 ALA A O 1
ATOM 976 N N . ILE A 1 128 ? 1.806 19.112 52.763 1.00 54.37 156 ILE A N 1
ATOM 977 C CA . ILE A 1 128 ? 3.186 19.232 53.219 1.00 53.69 156 ILE A CA 1
ATOM 978 C C . ILE A 1 128 ? 3.713 20.654 53.055 1.00 53.65 156 ILE A C 1
ATOM 979 O O . ILE A 1 128 ? 4.240 21.242 54.000 1.00 57.24 156 ILE A O 1
ATOM 984 N N . CYS A 1 129 ? 3.580 21.223 51.857 1.00 51.89 157 CYS A N 1
ATOM 985 C CA . CYS A 1 129 ? 4.202 22.509 51.562 1.00 52.19 157 CYS A CA 1
ATOM 986 C C . CYS A 1 129 ? 3.323 23.697 51.931 1.00 50.22 157 CYS A C 1
ATOM 987 O O . CYS A 1 129 ? 3.841 24.726 52.377 1.00 50.27 157 CYS A O 1
ATOM 990 N N . HIS A 1 130 ? 2.012 23.586 51.746 1.00 53.13 158 HIS A N 1
ATOM 991 C CA . HIS A 1 130 ? 1.133 24.696 52.076 1.00 53.11 158 HIS A CA 1
ATOM 992 C C . HIS A 1 130 ? 1.184 24.959 53.580 1.00 56.50 158 HIS A C 1
ATOM 993 O O . HIS A 1 130 ? 1.210 24.011 54.375 1.00 59.33 158 HIS A O 1
ATOM 1000 N N . PRO A 1 131 ? 1.202 26.225 54.005 1.00 52.62 159 PRO A N 1
ATOM 1001 C CA . PRO A 1 131 ? 1.386 26.518 55.436 1.00 54.76 159 PRO A CA 1
ATOM 1002 C C . PRO A 1 131 ? 0.286 25.967 56.325 1.00 52.57 159 PRO A C 1
ATOM 1003 O O . PRO A 1 131 ? 0.489 25.867 57.541 1.00 54.92 159 PRO A O 1
ATOM 1007 N N . LEU A 1 132 ? -0.870 25.613 55.768 1.00 51.23 160 LEU A N 1
ATOM 1008 C CA . LEU A 1 132 ? -1.975 25.090 56.557 1.00 53.54 160 LEU A CA 1
ATOM 1009 C C . LEU A 1 132 ? -2.019 23.570 56.612 1.00 57.59 160 LEU A C 1
ATOM 1010 O O . LEU A 1 132 ? -2.770 23.021 57.426 1.00 59.59 160 LEU A O 1
ATOM 1015 N N . MET A 1 133 ? -1.235 22.885 55.780 1.00 53.50 161 MET A N 1
ATOM 1016 C CA . MET A 1 133 ? -1.132 21.427 55.791 1.00 55.72 161 MET A CA 1
ATOM 1017 C C . MET A 1 133 ? -2.515 20.780 55.692 1.00 53.82 161 MET A C 1
ATOM 1018 O O . MET A 1 133 ? -2.974 20.073 56.592 1.00 57.57 161 MET A O 1
ATOM 1023 N N . PHE A 1 134 ? -3.177 21.044 54.567 1.00 60.51 162 PHE A N 1
ATOM 1024 C CA . PHE A 1 134 ? -4.546 20.586 54.372 1.00 61.43 162 PHE A CA 1
ATOM 1025 C C . PHE A 1 134 ? -4.625 19.065 54.350 1.00 62.71 162 PHE A C 1
ATOM 1026 O O . PHE A 1 134 ? -3.789 18.387 53.746 1.00 62.90 162 PHE A O 1
ATOM 1034 N N . LYS A 1 135 ? -5.646 18.530 55.016 1.00 62.17 163 LYS A N 1
ATOM 1035 C CA . LYS A 1 135 ? -5.948 17.103 55.016 1.00 64.10 163 LYS A CA 1
ATOM 1036 C C . LYS A 1 135 ? -7.204 16.892 54.179 1.00 65.29 163 LYS A C 1
ATOM 1037 O O . LYS A 1 135 ? -8.307 17.253 54.602 1.00 71.56 163 LYS A O 1
ATOM 1043 N N . SER A 1 136 ? -7.035 16.314 52.992 1.00 80.60 164 SER A N 1
ATOM 1044 C CA . SER A 1 136 ? -8.153 16.145 52.076 1.00 85.08 164 SER A CA 1
ATOM 1045 C C . SER A 1 136 ? -9.122 15.084 52.584 1.00 90.57 164 SER A C 1
ATOM 1046 O O . SER A 1 136 ? -8.730 14.093 53.205 1.00 87.26 164 SER A O 1
ATOM 1049 N N . THR A 1 137 ? -10.402 15.306 52.312 1.00 108.28 165 THR A N 1
ATOM 1050 C CA . THR A 1 137 ? -11.450 14.367 52.675 1.00 109.32 165 THR A CA 1
ATOM 1051 C C . THR A 1 137 ? -11.700 13.385 51.535 1.00 105.74 165 THR A C 1
ATOM 1052 O O . THR A 1 137 ? -11.345 13.631 50.379 1.00 106.96 165 THR A O 1
ATOM 1056 N N . ALA A 1 138 ? -12.318 12.252 51.879 1.00 100.70 166 ALA A N 1
ATOM 1057 C CA . ALA A 1 138 ? -12.663 11.263 50.862 1.00 97.23 166 ALA A CA 1
ATOM 1058 C C . ALA A 1 138 ? -13.653 11.825 49.851 1.00 97.37 166 ALA A C 1
ATOM 1059 O O . ALA A 1 138 ? -13.608 11.461 48.669 1.00 97.00 166 ALA A O 1
ATOM 1061 N N . LYS A 1 139 ? -14.549 12.711 50.294 1.00 87.94 167 LYS A N 1
ATOM 1062 C CA . LYS A 1 139 ? -15.467 13.365 49.368 1.00 87.33 167 LYS A CA 1
ATOM 1063 C C . LYS A 1 139 ? -14.702 14.135 48.301 1.00 86.77 167 LYS A C 1
ATOM 1064 O O . LYS A 1 139 ? -15.012 14.042 47.108 1.00 86.81 167 LYS A O 1
ATOM 1070 N N . ARG A 1 140 ? -13.688 14.900 48.717 1.00 88.73 168 ARG A N 1
ATOM 1071 C CA . ARG A 1 140 ? -12.910 15.681 47.762 1.00 85.44 168 ARG A CA 1
ATOM 1072 C C . ARG A 1 140 ? -12.153 14.780 46.796 1.00 83.80 168 ARG A C 1
ATOM 1073 O O . ARG A 1 140 ? -12.077 15.070 45.597 1.00 81.46 168 ARG A O 1
ATOM 1081 N N . ALA A 1 141 ? -11.582 13.682 47.299 1.00 87.13 169 ALA A N 1
ATOM 1082 C CA . ALA A 1 141 ? -10.858 12.759 46.431 1.00 80.49 169 ALA A CA 1
ATOM 1083 C C . ALA A 1 141 ? -11.784 12.128 45.398 1.00 80.98 169 ALA A C 1
ATOM 1084 O O . ALA A 1 141 ? -11.436 12.034 44.213 1.00 77.07 169 ALA A O 1
ATOM 1086 N N . ARG A 1 142 ? -12.970 11.693 45.826 1.00 82.40 170 ARG A N 1
ATOM 1087 C CA . ARG A 1 142 ? -13.908 11.085 44.889 1.00 82.86 170 ARG A CA 1
ATOM 1088 C C . ARG A 1 142 ? -14.419 12.102 43.875 1.00 82.03 170 ARG A C 1
ATOM 1089 O O . ARG A 1 142 ? -14.568 11.781 42.689 1.00 81.86 170 ARG A O 1
ATOM 1097 N N . ASN A 1 143 ? -14.678 13.337 44.315 1.00 78.62 171 ASN A N 1
ATOM 1098 C CA . ASN A 1 143 ? -15.092 14.380 43.382 1.00 77.83 171 ASN A CA 1
ATOM 1099 C C . ASN A 1 143 ? -13.997 14.675 42.366 1.00 77.22 171 ASN A C 1
ATOM 1100 O O . ASN A 1 143 ? -14.278 14.870 41.177 1.00 75.37 171 ASN A O 1
ATOM 1105 N N . SER A 1 144 ? -12.740 14.718 42.817 1.00 74.81 172 SER A N 1
ATOM 1106 C CA . SER A 1 144 ? -11.628 14.944 41.901 1.00 72.63 172 SER A CA 1
ATOM 1107 C C . SER A 1 144 ? -11.506 13.809 40.893 1.00 70.62 172 SER A C 1
ATOM 1108 O O . SER A 1 144 ? -11.273 14.049 39.703 1.00 67.54 172 SER A O 1
ATOM 1111 N N . ILE A 1 145 ? -11.672 12.564 41.345 1.00 70.64 173 ILE A N 1
ATOM 1112 C CA . ILE A 1 145 ? -11.618 11.432 40.422 1.00 68.93 173 ILE A CA 1
ATOM 1113 C C . ILE A 1 145 ? -12.733 11.533 39.386 1.00 71.12 173 ILE A C 1
ATOM 1114 O O . ILE A 1 145 ? -12.507 11.334 38.182 1.00 70.16 173 ILE A O 1
ATOM 1119 N N . VAL A 1 146 ? -13.949 11.857 39.834 1.00 70.49 174 VAL A N 1
ATOM 1120 C CA . VAL A 1 146 ? -15.082 11.948 38.915 1.00 69.85 174 VAL A CA 1
ATOM 1121 C C . VAL A 1 146 ? -14.863 13.060 37.897 1.00 70.29 174 VAL A C 1
ATOM 1122 O O . VAL A 1 146 ? -15.111 12.879 36.697 1.00 71.02 174 VAL A O 1
ATOM 1126 N N . ILE A 1 147 ? -14.402 14.228 38.351 1.00 69.06 175 ILE A N 1
ATOM 1127 C CA . ILE A 1 147 ? -14.203 15.338 37.424 1.00 69.57 175 ILE A CA 1
ATOM 1128 C C . ILE A 1 147 ? -13.064 15.031 36.458 1.00 67.63 175 ILE A C 1
ATOM 1129 O O . ILE A 1 147 ? -13.120 15.407 35.283 1.00 67.24 175 ILE A O 1
ATOM 1134 N N . ILE A 1 148 ? -12.024 14.329 36.922 1.00 70.72 176 ILE A N 1
ATOM 1135 C CA . ILE A 1 148 ? -10.943 13.928 36.025 1.00 69.36 176 ILE A CA 1
ATOM 1136 C C . ILE A 1 148 ? -11.478 13.015 34.931 1.00 71.40 176 ILE A C 1
ATOM 1137 O O . ILE A 1 148 ? -11.189 13.203 33.742 1.00 71.00 176 ILE A O 1
ATOM 1142 N N . TRP A 1 149 ? -12.282 12.020 35.316 1.00 65.12 177 TRP A N 1
ATOM 1143 C CA . TRP A 1 149 ? -12.850 11.108 34.326 1.00 65.46 177 TRP A CA 1
ATOM 1144 C C . TRP A 1 149 ? -13.732 11.854 33.330 1.00 67.44 177 TRP A C 1
ATOM 1145 O O . TRP A 1 149 ? -13.632 11.643 32.115 1.00 68.61 177 TRP A O 1
ATOM 1156 N N . ILE A 1 150 ? -14.594 12.743 33.829 1.00 68.19 178 ILE A N 1
ATOM 1157 C CA . ILE A 1 150 ? -15.518 13.452 32.948 1.00 67.63 178 ILE A CA 1
ATOM 1158 C C . ILE A 1 150 ? -14.760 14.362 31.987 1.00 68.18 178 ILE A C 1
ATOM 1159 O O . ILE A 1 150 ? -15.046 14.388 30.783 1.00 68.92 178 ILE A O 1
ATOM 1164 N N . VAL A 1 151 ? -13.778 15.113 32.494 1.00 69.16 179 VAL A N 1
ATOM 1165 C CA . VAL A 1 151 ? -13.016 16.017 31.637 1.00 68.94 179 VAL A CA 1
ATOM 1166 C C . VAL A 1 151 ? -12.224 15.231 30.600 1.00 70.08 179 VAL A C 1
ATOM 1167 O O . VAL A 1 151 ? -12.151 15.624 29.429 1.00 69.90 179 VAL A O 1
ATOM 1171 N N . SER A 1 152 ? -11.623 14.106 31.004 1.00 71.89 180 SER A N 1
ATOM 1172 C CA . SER A 1 152 ? -10.886 13.286 30.049 1.00 68.34 180 SER A CA 1
ATOM 1173 C C . SER A 1 152 ? -11.806 12.745 28.965 1.00 72.74 180 SER A C 1
ATOM 1174 O O . SER A 1 152 ? -11.430 12.703 27.787 1.00 76.95 180 SER A O 1
ATOM 1177 N N . CYS A 1 153 ? -13.014 12.319 29.341 1.00 69.79 181 CYS A N 1
ATOM 1178 C CA . CYS A 1 153 ? -13.958 11.828 28.343 1.00 67.91 181 CYS A CA 1
ATOM 1179 C C . CYS A 1 153 ? -14.401 12.943 27.402 1.00 69.26 181 CYS A C 1
ATOM 1180 O O . CYS A 1 153 ? -14.608 12.707 26.207 1.00 68.88 181 CYS A O 1
ATOM 1183 N N . ILE A 1 154 ? -14.562 14.159 27.924 1.00 68.31 182 ILE A N 1
ATOM 1184 C CA . ILE A 1 154 ? -15.040 15.264 27.097 1.00 69.58 182 ILE A CA 1
ATOM 1185 C C . ILE A 1 154 ? -13.960 15.719 26.119 1.00 70.34 182 ILE A C 1
ATOM 1186 O O . ILE A 1 154 ? -14.222 15.906 24.926 1.00 71.62 182 ILE A O 1
ATOM 1191 N N . ILE A 1 155 ? -12.727 15.897 26.603 1.00 69.84 183 ILE A N 1
ATOM 1192 C CA . ILE A 1 155 ? -11.687 16.490 25.766 1.00 69.93 183 ILE A CA 1
ATOM 1193 C C . ILE A 1 155 ? -11.193 15.536 24.686 1.00 70.89 183 ILE A C 1
ATOM 1194 O O . ILE A 1 155 ? -10.562 15.979 23.720 1.00 72.23 183 ILE A O 1
ATOM 1199 N N . MET A 1 156 ? -11.460 14.238 24.816 1.00 73.00 184 MET A N 1
ATOM 1200 C CA . MET A 1 156 ? -11.030 13.255 23.831 1.00 71.23 184 MET A CA 1
ATOM 1201 C C . MET A 1 156 ? -12.120 12.922 22.821 1.00 73.09 184 MET A C 1
ATOM 1202 O O . MET A 1 156 ? -11.957 11.982 22.036 1.00 76.35 184 MET A O 1
ATOM 1207 N N . ILE A 1 157 ? -13.232 13.661 22.834 1.00 72.87 185 ILE A N 1
ATOM 1208 C CA . ILE A 1 157 ? -14.283 13.441 21.837 1.00 73.61 185 ILE A CA 1
ATOM 1209 C C . ILE A 1 157 ? -13.775 13.632 20.411 1.00 77.95 185 ILE A C 1
ATOM 1210 O O . ILE A 1 157 ? -14.055 12.772 19.561 1.00 79.30 185 ILE A O 1
ATOM 1215 N N . PRO A 1 158 ? -13.044 14.705 20.075 1.00 77.53 186 PRO A N 1
ATOM 1216 C CA . PRO A 1 158 ? -12.533 14.816 18.697 1.00 78.31 186 PRO A CA 1
ATOM 1217 C C . PRO A 1 158 ? -11.610 13.677 18.305 1.00 78.15 186 PRO A C 1
ATOM 1218 O O . PRO A 1 158 ? -11.546 13.323 17.119 1.00 81.69 186 PRO A O 1
ATOM 1222 N N . GLN A 1 159 ? -10.894 13.090 19.267 1.00 77.97 187 GLN A N 1
ATOM 1223 C CA . GLN A 1 159 ? -10.052 11.937 18.965 1.00 78.60 187 GLN A CA 1
ATOM 1224 C C . GLN A 1 159 ? -10.888 10.782 18.431 1.00 78.81 187 GLN A C 1
ATOM 1225 O O . GLN A 1 159 ? -10.530 10.152 17.429 1.00 80.37 187 GLN A O 1
ATOM 1231 N N . ALA A 1 160 ? -12.019 10.499 19.082 1.00 78.29 188 ALA A N 1
ATOM 1232 C CA . ALA A 1 160 ? -12.914 9.459 18.586 1.00 79.33 188 ALA A CA 1
ATOM 1233 C C . ALA A 1 160 ? -13.613 9.886 17.302 1.00 80.73 188 ALA A C 1
ATOM 1234 O O . ALA A 1 160 ? -13.964 9.035 16.477 1.00 81.34 188 ALA A O 1
ATOM 1236 N N . ILE A 1 161 ? -13.832 11.191 17.123 1.00 79.78 189 ILE A N 1
ATOM 1237 C CA . ILE A 1 161 ? -14.483 11.680 15.911 1.00 77.80 189 ILE A CA 1
ATOM 1238 C C . ILE A 1 161 ? -13.606 11.432 14.688 1.00 80.55 189 ILE A C 1
ATOM 1239 O O . ILE A 1 161 ? -14.093 10.996 13.637 1.00 82.47 189 ILE A O 1
ATOM 1244 N N . VAL A 1 162 ? -12.300 11.697 14.802 1.00 85.39 190 VAL A N 1
ATOM 1245 C CA . VAL A 1 162 ? -11.422 11.668 13.632 1.00 85.06 190 VAL A CA 1
ATOM 1246 C C . VAL A 1 162 ? -10.932 10.276 13.267 1.00 87.77 190 VAL A C 1
ATOM 1247 O O . VAL A 1 162 ? -10.232 10.130 12.256 1.00 90.35 190 VAL A O 1
ATOM 1251 N N . MET A 1 163 ? -11.271 9.249 14.043 1.00 83.64 191 MET A N 1
ATOM 1252 C CA . MET A 1 163 ? -10.823 7.894 13.736 1.00 84.76 191 MET A CA 1
ATOM 1253 C C . MET A 1 163 ? -11.662 7.320 12.599 1.00 87.40 191 MET A C 1
ATOM 1254 O O . MET A 1 163 ? -12.890 7.238 12.706 1.00 88.69 191 MET A O 1
ATOM 1259 N N . GLU A 1 164 ? -10.998 6.924 11.513 1.00 86.84 192 GLU A N 1
ATOM 1260 C CA . GLU A 1 164 ? -11.665 6.352 10.351 1.00 87.99 192 GLU A CA 1
ATOM 1261 C C . GLU A 1 164 ? -10.855 5.176 9.826 1.00 88.72 192 GLU A C 1
ATOM 1262 O O . GLU A 1 164 ? -9.621 5.184 9.865 1.00 89.22 192 GLU A O 1
ATOM 1268 N N . CYS A 1 165 ? -11.565 4.164 9.322 1.00 93.66 193 CYS A N 1
ATOM 1269 C CA . CYS A 1 165 ? -10.946 2.957 8.770 1.00 92.64 193 CYS A CA 1
ATOM 1270 C C . CYS A 1 165 ? -10.706 3.164 7.280 1.00 99.02 193 CYS A C 1
ATOM 1271 O O . CYS A 1 165 ? -11.585 2.927 6.450 1.00 101.75 193 CYS A O 1
ATOM 1274 N N . SER A 1 166 ? -9.502 3.610 6.931 1.00 98.67 194 SER A N 1
ATOM 1275 C CA . SER A 1 166 ? -9.123 3.735 5.534 1.00 104.55 194 SER A CA 1
ATOM 1276 C C . SER A 1 166 ? -8.745 2.372 4.965 1.00 106.76 194 SER A C 1
ATOM 1277 O O . SER A 1 166 ? -8.256 1.487 5.677 1.00 102.20 194 SER A O 1
ATOM 1280 N N . THR A 1 167 ? -8.976 2.211 3.664 1.00 114.70 195 THR A N 1
ATOM 1281 C CA . THR A 1 167 ? -8.703 0.968 2.951 1.00 118.65 195 THR A CA 1
ATOM 1282 C C . THR A 1 167 ? -7.582 1.147 1.931 1.00 125.88 195 THR A C 1
ATOM 1283 O O . THR A 1 167 ? -7.636 0.613 0.821 1.00 128.61 195 THR A O 1
ATOM 1287 N N . VAL A 1 168 ? -6.552 1.903 2.299 1.00 135.68 196 VAL A N 1
ATOM 1288 C CA . VAL A 1 168 ? -5.415 2.130 1.416 1.00 138.56 196 VAL A CA 1
ATOM 1289 C C . VAL A 1 168 ? -4.177 1.426 1.959 1.00 136.57 196 VAL A C 1
ATOM 1290 O O . VAL A 1 168 ? -3.545 0.632 1.262 1.00 134.61 196 VAL A O 1
ATOM 1294 N N . THR A 1 177 ? 0.354 -6.272 -2.030 1.00 118.09 205 THR A N 1
ATOM 1295 C CA . THR A 1 177 ? -0.991 -6.195 -1.471 1.00 119.70 205 THR A CA 1
ATOM 1296 C C . THR A 1 177 ? -1.107 -5.039 -0.484 1.00 121.87 205 THR A C 1
ATOM 1297 O O . THR A 1 177 ? -0.146 -4.701 0.208 1.00 120.04 205 THR A O 1
ATOM 1301 N N . LEU A 1 178 ? -2.289 -4.433 -0.428 1.00 140.80 206 LEU A N 1
ATOM 1302 C CA . LEU A 1 178 ? -2.561 -3.323 0.467 1.00 142.02 206 LEU A CA 1
ATOM 1303 C C . LEU A 1 178 ? -3.226 -3.840 1.742 1.00 137.89 206 LEU A C 1
ATOM 1304 O O . LEU A 1 178 ? -3.310 -5.049 1.983 1.00 139.36 206 LEU A O 1
ATOM 1309 N N . PHE A 1 179 ? -3.709 -2.918 2.571 1.00 120.45 207 PHE A N 1
ATOM 1310 C CA . PHE A 1 179 ? -4.251 -3.273 3.873 1.00 113.53 207 PHE A CA 1
ATOM 1311 C C . PHE A 1 179 ? -5.281 -2.235 4.295 1.00 114.11 207 PHE A C 1
ATOM 1312 O O . PHE A 1 179 ? -5.383 -1.152 3.713 1.00 116.15 207 PHE A O 1
ATOM 1320 N N . THR A 1 180 ? -6.053 -2.585 5.321 1.00 106.72 208 THR A N 1
ATOM 1321 C CA . THR A 1 180 ? -7.042 -1.694 5.915 1.00 104.39 208 THR A CA 1
ATOM 1322 C C . THR A 1 180 ? -6.525 -1.234 7.272 1.00 95.87 208 THR A C 1
ATOM 1323 O O . THR A 1 180 ? -6.255 -2.061 8.150 1.00 94.76 208 THR A O 1
ATOM 1327 N N . VAL A 1 181 ? -6.387 0.080 7.441 1.00 96.89 209 VAL A N 1
ATOM 1328 C CA . VAL A 1 181 ? -5.822 0.662 8.654 1.00 93.31 209 VAL A CA 1
ATOM 1329 C C . VAL A 1 181 ? -6.766 1.735 9.170 1.00 92.16 209 VAL A C 1
ATOM 1330 O O . VAL A 1 181 ? -7.271 2.554 8.396 1.00 92.54 209 VAL A O 1
ATOM 1334 N N . CYS A 1 182 ? -7.007 1.734 10.477 1.00 85.93 210 CYS A N 1
ATOM 1335 C CA . CYS A 1 182 ? -7.779 2.797 11.101 1.00 88.45 210 CYS A CA 1
ATOM 1336 C C . CYS A 1 182 ? -6.822 3.869 11.607 1.00 83.86 210 CYS A C 1
ATOM 1337 O O . CYS A 1 182 ? -5.950 3.590 12.438 1.00 82.06 210 CYS A O 1
ATOM 1340 N N . ASP A 1 183 ? -6.988 5.090 11.107 1.00 83.15 211 ASP A N 1
ATOM 1341 C CA . ASP A 1 183 ? -6.088 6.191 11.424 1.00 83.56 211 ASP A CA 1
ATOM 1342 C C . ASP A 1 183 ? -6.931 7.440 11.668 1.00 83.38 211 ASP A C 1
ATOM 1343 O O . ASP A 1 183 ? -8.153 7.368 11.828 1.00 82.06 211 ASP A O 1
ATOM 1348 N N . GLU A 1 184 ? -6.271 8.593 11.721 1.00 84.44 212 GLU A N 1
ATOM 1349 C CA . GLU A 1 184 ? -6.934 9.871 11.939 1.00 86.00 212 GLU A CA 1
ATOM 1350 C C . GLU A 1 184 ? -7.167 10.548 10.594 1.00 87.63 212 GLU A C 1
ATOM 1351 O O . GLU A 1 184 ? -6.216 10.789 9.843 1.00 88.21 212 GLU A O 1
ATOM 1357 N N . ARG A 1 185 ? -8.428 10.846 10.293 1.00 88.37 213 ARG A N 1
ATOM 1358 C CA . ARG A 1 185 ? -8.817 11.545 9.074 1.00 91.07 213 ARG A CA 1
ATOM 1359 C C . ARG A 1 185 ? -9.339 12.924 9.449 1.00 91.06 213 ARG A C 1
ATOM 1360 O O . ARG A 1 185 ? -10.359 13.040 10.136 1.00 88.69 213 ARG A O 1
ATOM 1368 N N . TRP A 1 186 ? -8.639 13.962 9.002 1.00 91.90 214 TRP A N 1
ATOM 1369 C CA . TRP A 1 186 ? -9.008 15.340 9.278 1.00 95.86 214 TRP A CA 1
ATOM 1370 C C . TRP A 1 186 ? -9.279 16.080 7.975 1.00 100.48 214 TRP A C 1
ATOM 1371 O O . TRP A 1 186 ? -8.751 15.723 6.916 1.00 102.43 214 TRP A O 1
ATOM 1382 N N . GLY A 1 187 ? -10.113 17.116 8.061 1.00 110.94 215 GLY A N 1
ATOM 1383 C CA . GLY A 1 187 ? -10.426 17.897 6.874 1.00 115.63 215 GLY A CA 1
ATOM 1384 C C . GLY A 1 187 ? -9.239 18.696 6.365 1.00 118.14 215 GLY A C 1
ATOM 1385 O O . GLY A 1 187 ? -8.942 18.696 5.167 1.00 124.57 215 GLY A O 1
ATOM 1386 N N . GLY A 1 188 ? -8.542 19.383 7.270 1.00 111.16 216 GLY A N 1
ATOM 1387 C CA . GLY A 1 188 ? -7.440 20.245 6.915 1.00 109.91 216 GLY A CA 1
ATOM 1388 C C . GLY A 1 188 ? -6.096 19.730 7.408 1.00 111.85 216 GLY A C 1
ATOM 1389 O O . GLY A 1 188 ? -5.984 18.696 8.062 1.00 112.48 216 GLY A O 1
ATOM 1390 N N . GLU A 1 189 ? -5.058 20.493 7.068 1.00 105.82 217 GLU A N 1
ATOM 1391 C CA . GLU A 1 189 ? -3.690 20.177 7.453 1.00 105.54 217 GLU A CA 1
ATOM 1392 C C . GLU A 1 189 ? -3.196 21.028 8.617 1.00 103.92 217 GLU A C 1
ATOM 1393 O O . GLU A 1 189 ? -2.015 20.949 8.972 1.00 105.38 217 GLU A O 1
ATOM 1399 N N . ILE A 1 190 ? -4.069 21.835 9.217 1.00 105.22 218 ILE A N 1
ATOM 1400 C CA . ILE A 1 190 ? -3.710 22.687 10.340 1.00 106.25 218 ILE A CA 1
ATOM 1401 C C . ILE A 1 190 ? -4.423 22.263 11.619 1.00 101.82 218 ILE A C 1
ATOM 1402 O O . ILE A 1 190 ? -3.810 22.219 12.688 1.00 97.10 218 ILE A O 1
ATOM 1407 N N . TYR A 1 191 ? -5.711 21.932 11.526 1.00 105.28 219 TYR A N 1
ATOM 1408 C CA . TYR A 1 191 ? -6.457 21.433 12.681 1.00 102.81 219 TYR A CA 1
ATOM 1409 C C . TYR A 1 191 ? -5.795 20.250 13.380 1.00 98.94 219 TYR A C 1
ATOM 1410 O O . TYR A 1 191 ? -5.735 20.258 14.621 1.00 95.40 219 TYR A O 1
ATOM 1419 N N . PRO A 1 192 ? -5.298 19.214 12.681 1.00 98.34 220 PRO A N 1
ATOM 1420 C CA . PRO A 1 192 ? -4.599 18.139 13.408 1.00 94.78 220 PRO A CA 1
ATOM 1421 C C . PRO A 1 192 ? -3.408 18.638 14.200 1.00 90.80 220 PRO A C 1
ATOM 1422 O O . PRO A 1 192 ? -3.173 18.172 15.320 1.00 86.03 220 PRO A O 1
ATOM 1426 N N . LYS A 1 193 ? -2.653 19.590 13.652 1.00 93.79 221 LYS A N 1
ATOM 1427 C CA . LYS A 1 193 ? -1.450 20.058 14.331 1.00 91.34 221 LYS A CA 1
ATOM 1428 C C . LYS A 1 193 ? -1.794 20.830 15.599 1.00 86.25 221 LYS A C 1
ATOM 1429 O O . LYS A 1 193 ? -1.166 20.625 16.643 1.00 83.62 221 LYS A O 1
ATOM 1435 N N . MET A 1 194 ? -2.798 21.709 15.535 1.00 87.29 222 MET A N 1
ATOM 1436 C CA . MET A 1 194 ? -3.240 22.410 16.737 1.00 85.98 222 MET A CA 1
ATOM 1437 C C . MET A 1 194 ? -3.797 21.436 17.768 1.00 82.87 222 MET A C 1
ATOM 1438 O O . MET A 1 194 ? -3.495 21.543 18.967 1.00 80.13 222 MET A O 1
ATOM 1443 N N . TYR A 1 195 ? -4.607 20.471 17.319 1.00 84.21 223 TYR A N 1
ATOM 1444 C CA . TYR A 1 195 ? -5.180 19.508 18.251 1.00 80.72 223 TYR A CA 1
ATOM 1445 C C . TYR A 1 195 ? -4.096 18.688 18.933 1.00 76.06 223 TYR A C 1
ATOM 1446 O O . TYR A 1 195 ? -4.176 18.421 20.134 1.00 74.08 223 TYR A O 1
ATOM 1455 N N . HIS A 1 196 ? -3.069 18.281 18.187 1.00 78.00 224 HIS A N 1
ATOM 1456 C CA . HIS A 1 196 ? -2.011 17.472 18.778 1.00 74.42 224 HIS A CA 1
ATOM 1457 C C . HIS A 1 196 ? -1.060 18.299 19.634 1.00 71.31 224 HIS A C 1
ATOM 1458 O O . HIS A 1 196 ? -0.490 17.771 20.593 1.00 68.48 224 HIS A O 1
ATOM 1465 N N . ILE A 1 197 ? -0.887 19.588 19.330 1.00 76.57 225 ILE A N 1
ATOM 1466 C CA . ILE A 1 197 ? -0.166 20.468 20.247 1.00 71.41 225 ILE A CA 1
ATOM 1467 C C . ILE A 1 197 ? -0.897 20.540 21.582 1.00 67.52 225 ILE A C 1
ATOM 1468 O O . ILE A 1 197 ? -0.291 20.407 22.656 1.00 64.38 225 ILE A O 1
ATOM 1473 N N . CYS A 1 198 ? -2.219 20.733 21.531 1.00 67.07 226 CYS A N 1
ATOM 1474 C CA . CYS A 1 198 ? -3.011 20.739 22.758 1.00 65.96 226 CYS A CA 1
ATOM 1475 C C . CYS A 1 198 ? -2.942 19.390 23.465 1.00 63.38 226 CYS A C 1
ATOM 1476 O O . CYS A 1 198 ? -2.880 19.328 24.698 1.00 62.26 226 CYS A O 1
ATOM 1479 N N . PHE A 1 199 ? -2.959 18.301 22.696 1.00 66.73 227 PHE A N 1
ATOM 1480 C CA . PHE A 1 199 ? -2.875 16.962 23.270 1.00 63.03 227 PHE A CA 1
ATOM 1481 C C . PHE A 1 199 ? -1.559 16.767 24.012 1.00 59.49 227 PHE A C 1
ATOM 1482 O O . PHE A 1 199 ? -1.535 16.242 25.130 1.00 60.14 227 PHE A O 1
ATOM 1490 N N . PHE A 1 200 ? -0.451 17.189 23.402 1.00 58.25 228 PHE A N 1
ATOM 1491 C CA . PHE A 1 200 ? 0.848 17.060 24.051 1.00 57.10 228 PHE A CA 1
ATOM 1492 C C . PHE A 1 200 ? 0.931 17.929 25.299 1.00 59.23 228 PHE A C 1
ATOM 1493 O O . PHE A 1 200 ? 1.492 17.507 26.318 1.00 59.00 228 PHE A O 1
ATOM 1501 N N . LEU A 1 201 ? 0.382 19.145 25.241 1.00 60.93 229 LEU A N 1
ATOM 1502 C CA . LEU A 1 201 ? 0.443 20.027 26.402 1.00 59.88 229 LEU A CA 1
ATOM 1503 C C . LEU A 1 201 ? -0.411 19.501 27.551 1.00 59.91 229 LEU A C 1
ATOM 1504 O O . LEU A 1 201 ? -0.023 19.612 28.721 1.00 58.47 229 LEU A O 1
ATOM 1509 N N . VAL A 1 202 ? -1.571 18.922 27.241 1.00 55.97 230 VAL A N 1
ATOM 1510 C CA . VAL A 1 202 ? -2.486 18.468 28.284 1.00 55.42 230 VAL A CA 1
ATOM 1511 C C . VAL A 1 202 ? -2.044 17.128 28.860 1.00 55.02 230 VAL A C 1
ATOM 1512 O O . VAL A 1 202 ? -2.101 16.915 30.076 1.00 54.77 230 VAL A O 1
ATOM 1516 N N . THR A 1 203 ? -1.604 16.200 28.009 1.00 58.77 231 THR A N 1
ATOM 1517 C CA . THR A 1 203 ? -1.333 14.851 28.488 1.00 54.38 231 THR A CA 1
ATOM 1518 C C . THR A 1 203 ? 0.066 14.704 29.073 1.00 54.45 231 THR A C 1
ATOM 1519 O O . THR A 1 203 ? 0.251 13.928 30.016 1.00 58.08 231 THR A O 1
ATOM 1523 N N . TYR A 1 204 ? 1.059 15.416 28.542 1.00 54.49 232 TYR A N 1
ATOM 1524 C CA . TYR A 1 204 ? 2.434 15.200 28.977 1.00 56.29 232 TYR A CA 1
ATOM 1525 C C . TYR A 1 204 ? 3.097 16.437 29.565 1.00 57.17 232 TYR A C 1
ATOM 1526 O O . TYR A 1 204 ? 3.642 16.365 30.669 1.00 54.17 232 TYR A O 1
ATOM 1535 N N . MET A 1 205 ? 3.055 17.577 28.874 1.00 57.22 233 MET A N 1
ATOM 1536 C CA . MET A 1 205 ? 3.958 18.677 29.209 1.00 57.56 233 MET A CA 1
ATOM 1537 C C . MET A 1 205 ? 3.542 19.404 30.486 1.00 55.74 233 MET A C 1
ATOM 1538 O O . MET A 1 205 ? 4.285 19.420 31.476 1.00 53.39 233 MET A O 1
ATOM 1543 N N . ALA A 1 206 ? 2.363 20.027 30.474 1.00 54.35 234 ALA A N 1
ATOM 1544 C CA . ALA A 1 206 ? 1.932 20.821 31.624 1.00 54.96 234 ALA A CA 1
ATOM 1545 C C . ALA A 1 206 ? 1.762 19.996 32.895 1.00 55.72 234 ALA A C 1
ATOM 1546 O O . ALA A 1 206 ? 2.236 20.442 33.958 1.00 56.15 234 ALA A O 1
ATOM 1548 N N . PRO A 1 207 ? 1.084 18.838 32.888 1.00 58.12 235 PRO A N 1
ATOM 1549 C CA . PRO A 1 207 ? 1.013 18.054 34.131 1.00 55.62 235 PRO A CA 1
ATOM 1550 C C . PRO A 1 207 ? 2.375 17.637 34.650 1.00 52.78 235 PRO A C 1
ATOM 1551 O O . PRO A 1 207 ? 2.600 17.665 35.866 1.00 51.16 235 PRO A O 1
ATOM 1555 N N . LEU A 1 208 ? 3.302 17.266 33.762 1.00 54.38 236 LEU A N 1
ATOM 1556 C CA . LEU A 1 208 ? 4.637 16.889 34.216 1.00 53.04 236 LEU A CA 1
ATOM 1557 C C . LEU A 1 208 ? 5.363 18.073 34.839 1.00 52.06 236 LEU A C 1
ATOM 1558 O O . LEU A 1 208 ? 6.033 17.921 35.864 1.00 50.74 236 LEU A O 1
ATOM 1563 N N . CYS A 1 209 ? 5.245 19.260 34.237 1.00 51.20 237 CYS A N 1
ATOM 1564 C CA . CYS A 1 209 ? 5.889 20.438 34.815 1.00 52.54 237 CYS A CA 1
ATOM 1565 C C . CYS A 1 209 ? 5.311 20.767 36.186 1.00 52.84 237 CYS A C 1
ATOM 1566 O O . CYS A 1 209 ? 6.056 21.055 37.135 1.00 54.12 237 CYS A O 1
ATOM 1569 N N . LEU A 1 210 ? 3.982 20.725 36.311 1.00 51.17 238 LEU A N 1
ATOM 1570 C CA . LEU A 1 210 ? 3.357 21.016 37.598 1.00 49.51 238 LEU A CA 1
ATOM 1571 C C . LEU A 1 210 ? 3.766 19.995 38.652 1.00 48.14 238 LEU A C 1
ATOM 1572 O O . LEU A 1 210 ? 4.071 20.358 39.796 1.00 51.15 238 LEU A O 1
ATOM 1577 N N . MET A 1 211 ? 3.789 18.711 38.284 1.00 47.90 239 MET A N 1
ATOM 1578 C CA . MET A 1 211 ? 4.187 17.675 39.230 1.00 47.77 239 MET A CA 1
ATOM 1579 C C . MET A 1 211 ? 5.652 17.816 39.624 1.00 47.86 239 MET A C 1
ATOM 1580 O O . MET A 1 211 ? 6.006 17.594 40.786 1.00 46.91 239 MET A O 1
ATOM 1585 N N . VAL A 1 212 ? 6.519 18.178 38.675 1.00 48.98 240 VAL A N 1
ATOM 1586 C CA . VAL A 1 212 ? 7.929 18.378 38.996 1.00 48.52 240 VAL A CA 1
ATOM 1587 C C . VAL A 1 212 ? 8.092 19.529 39.979 1.00 49.42 240 VAL A C 1
ATOM 1588 O O . VAL A 1 212 ? 8.837 19.420 40.959 1.00 49.74 240 VAL A O 1
ATOM 1592 N N . LEU A 1 213 ? 7.389 20.642 39.747 1.00 46.92 241 LEU A N 1
ATOM 1593 C CA . LEU A 1 213 ? 7.462 21.763 40.684 1.00 48.03 241 LEU A CA 1
ATOM 1594 C C . LEU A 1 213 ? 6.966 21.356 42.070 1.00 48.39 241 LEU A C 1
ATOM 1595 O O . LEU A 1 213 ? 7.618 21.636 43.090 1.00 47.37 241 LEU A O 1
ATOM 1600 N N . ALA A 1 214 ? 5.814 20.680 42.122 1.00 47.72 242 ALA A N 1
ATOM 1601 C CA . ALA A 1 214 ? 5.241 20.291 43.405 1.00 47.40 242 ALA A CA 1
ATOM 1602 C C . ALA A 1 214 ? 6.158 19.335 44.157 1.00 49.53 242 ALA A C 1
ATOM 1603 O O . ALA A 1 214 ? 6.393 19.506 45.359 1.00 50.99 242 ALA A O 1
ATOM 1605 N N . TYR A 1 215 ? 6.708 18.335 43.463 1.00 47.22 243 TYR A N 1
ATOM 1606 C CA . TYR A 1 215 ? 7.551 17.358 44.140 1.00 46.83 243 TYR A CA 1
ATOM 1607 C C . TYR A 1 215 ? 8.916 17.932 44.485 1.00 47.17 243 TYR A C 1
ATOM 1608 O O . TYR A 1 215 ? 9.533 17.490 45.454 1.00 50.76 243 TYR A O 1
ATOM 1617 N N . LEU A 1 216 ? 9.398 18.923 43.732 1.00 46.82 244 LEU A N 1
ATOM 1618 C CA . LEU A 1 216 ? 10.615 19.616 44.138 1.00 52.72 244 LEU A CA 1
ATOM 1619 C C . LEU A 1 216 ? 10.398 20.382 45.438 1.00 53.71 244 LEU A C 1
ATOM 1620 O O . LEU A 1 216 ? 11.233 20.323 46.353 1.00 54.58 244 LEU A O 1
ATOM 1625 N N . GLN A 1 217 ? 9.269 21.090 45.546 1.00 51.27 245 GLN A N 1
ATOM 1626 C CA . GLN A 1 217 ? 8.961 21.770 46.802 1.00 52.51 245 GLN A CA 1
ATOM 1627 C C . GLN A 1 217 ? 8.790 20.770 47.942 1.00 52.83 245 GLN A C 1
ATOM 1628 O O . GLN A 1 217 ? 9.249 21.011 49.065 1.00 52.87 245 GLN A O 1
ATOM 1634 N N . ILE A 1 218 ? 8.138 19.637 47.669 1.00 52.78 246 ILE A N 1
ATOM 1635 C CA . ILE A 1 218 ? 7.947 18.615 48.696 1.00 53.31 246 ILE A CA 1
ATOM 1636 C C . ILE A 1 218 ? 9.288 18.035 49.135 1.00 54.90 246 ILE A C 1
ATOM 1637 O O . ILE A 1 218 ? 9.516 17.795 50.327 1.00 56.95 246 ILE A O 1
ATOM 1642 N N . PHE A 1 219 ? 10.190 17.794 48.181 1.00 54.89 247 PHE A N 1
ATOM 1643 C CA . PHE A 1 219 ? 11.515 17.281 48.510 1.00 57.16 247 PHE A CA 1
ATOM 1644 C C . PHE A 1 219 ? 12.287 18.266 49.374 1.00 59.50 247 PHE A C 1
ATOM 1645 O O . PHE A 1 219 ? 12.965 17.867 50.328 1.00 57.22 247 PHE A O 1
ATOM 1653 N N . ARG A 1 220 ? 12.211 19.558 49.048 1.00 64.52 248 ARG A N 1
ATOM 1654 C CA . ARG A 1 220 ? 12.853 20.553 49.901 1.00 65.97 248 ARG A CA 1
ATOM 1655 C C . ARG A 1 220 ? 12.238 20.556 51.295 1.00 66.68 248 ARG A C 1
ATOM 1656 O O . ARG A 1 220 ? 12.953 20.659 52.298 1.00 68.72 248 ARG A O 1
ATOM 1664 N N . LYS A 1 221 ? 10.911 20.435 51.377 1.00 62.34 249 LYS A N 1
ATOM 1665 C CA . LYS A 1 221 ? 10.239 20.500 52.670 1.00 62.91 249 LYS A CA 1
ATOM 1666 C C . LYS A 1 221 ? 10.537 19.279 53.534 1.00 63.84 249 LYS A C 1
ATOM 1667 O O . LYS A 1 221 ? 10.588 19.392 54.763 1.00 71.84 249 LYS A O 1
ATOM 1673 N N . LEU A 1 222 ? 10.737 18.114 52.920 1.00 62.57 250 LEU A N 1
ATOM 1674 C CA . LEU A 1 222 ? 10.914 16.871 53.662 1.00 56.04 250 LEU A CA 1
ATOM 1675 C C . LEU A 1 222 ? 12.369 16.482 53.874 1.00 56.44 250 LEU A C 1
ATOM 1676 O O . LEU A 1 222 ? 12.691 15.884 54.906 1.00 59.88 250 LEU A O 1
ATOM 1681 N N . TRP A 1 223 ? 13.257 16.793 52.931 1.00 53.44 251 TRP A N 1
ATOM 1682 C CA . TRP A 1 223 ? 14.645 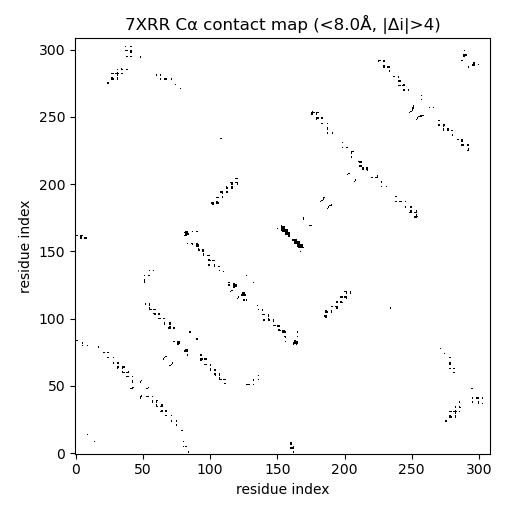16.365 53.022 1.00 54.06 251 TRP A CA 1
ATOM 1683 C C . TRP A 1 223 ? 15.638 17.510 53.161 1.00 57.86 251 TRP A C 1
ATOM 1684 O O . TRP A 1 223 ? 16.830 17.249 53.353 1.00 57.68 251 TRP A O 1
AT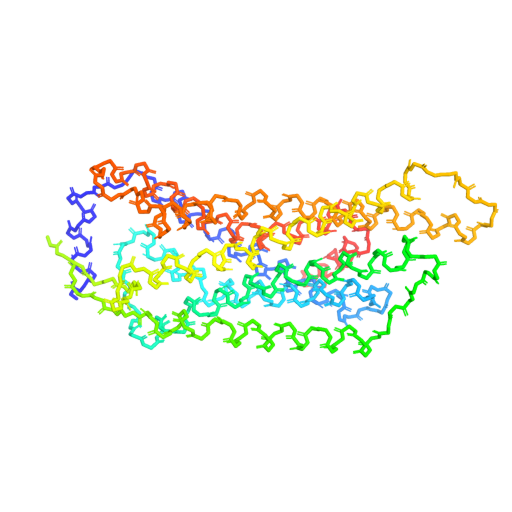OM 1695 N N . CYS A 1 224 ? 15.191 18.762 53.068 1.00 63.17 252 CYS A N 1
ATOM 1696 C CA . CYS A 1 224 ? 16.066 19.919 53.214 1.00 66.56 252 CYS A CA 1
ATOM 1697 C C . CYS A 1 224 ? 15.612 20.822 54.358 1.00 74.05 252 CYS A C 1
ATOM 1698 O O . CYS A 1 224 ? 15.889 22.022 54.358 1.00 77.08 252 CYS A O 1
ATOM 1701 N N . ARG A 1 225 ? 14.917 20.255 55.341 1.00 87.43 253 ARG A N 1
ATOM 1702 C CA . ARG A 1 225 ? 14.391 21.014 56.465 1.00 89.06 253 ARG A CA 1
ATOM 1703 C C . ARG A 1 225 ? 14.703 20.285 57.765 1.00 92.26 253 ARG A C 1
ATOM 1704 O O . ARG A 1 225 ? 14.868 19.064 57.786 1.00 92.97 253 ARG A O 1
ATOM 1712 N N . GLN A 1 226 ? 14.777 21.052 58.851 1.00 80.91 254 GLN A N 1
ATOM 1713 C CA . GLN A 1 226 ? 15.133 20.505 60.153 1.00 72.18 254 GLN A CA 1
ATOM 1714 C C . GLN A 1 226 ? 14.079 19.529 60.663 1.00 68.74 254 GLN A C 1
ATOM 1715 O O . GLN A 1 226 ? 12.895 19.618 60.325 1.00 71.81 254 GLN A O 1
ATOM 1721 N N . ILE A 1 227 ? 14.526 18.594 61.490 1.00 70.52 255 ILE A N 1
ATOM 1722 C CA . ILE A 1 227 ? 13.625 17.622 62.112 1.00 69.03 255 ILE A CA 1
ATOM 1723 C C . ILE A 1 227 ? 12.894 18.301 63.268 1.00 70.77 255 ILE A C 1
ATOM 1724 O O . ILE A 1 227 ? 13.543 18.947 64.105 1.00 72.86 255 ILE A O 1
ATOM 1729 N N . PRO A 1 228 ? 11.571 18.186 63.348 1.00 67.69 256 PRO A N 1
ATOM 1730 C CA . PRO A 1 228 ? 10.832 18.837 64.435 1.00 69.15 256 PRO A CA 1
ATOM 1731 C C . PRO A 1 228 ? 11.081 18.151 65.770 1.00 70.49 256 PRO A C 1
ATOM 1732 O O . PRO A 1 228 ? 11.717 17.100 65.862 1.00 72.11 256 PRO A O 1
ATOM 1736 N N . GLY A 1 229 ? 10.563 18.777 66.823 1.00 74.26 257 GLY A N 1
ATOM 1737 C CA . GLY A 1 229 ? 10.722 18.254 68.165 1.00 82.91 257 GLY A CA 1
ATOM 1738 C C . GLY A 1 229 ? 9.620 17.307 68.597 1.00 84.50 257 GLY A C 1
ATOM 1739 O O . GLY A 1 229 ? 9.851 16.415 69.419 1.00 86.69 257 GLY A O 1
ATOM 1740 N N . VAL A 1 230 ? 8.418 17.486 68.049 1.00 91.94 289 VAL A N 1
ATOM 1741 C CA . VAL A 1 230 ? 7.294 16.634 68.419 1.00 93.09 289 VAL A CA 1
ATOM 1742 C C . VAL A 1 230 ? 7.464 15.266 67.774 1.00 94.54 289 VAL A C 1
ATOM 1743 O O . VAL A 1 230 ? 7.732 15.157 66.570 1.00 92.78 289 VAL A O 1
ATOM 1747 N N . ALA A 1 231 ? 7.309 14.211 68.579 1.00 86.19 290 ALA A N 1
ATOM 1748 C CA . ALA A 1 231 ? 7.506 12.853 68.079 1.00 85.99 290 ALA A CA 1
ATOM 1749 C C . ALA A 1 231 ? 6.495 12.505 66.993 1.00 85.42 290 ALA A C 1
ATOM 1750 O O . ALA A 1 231 ? 6.832 11.824 66.015 1.00 84.66 290 ALA A O 1
ATOM 1752 N N . ALA A 1 232 ? 5.247 12.951 67.154 1.00 81.27 291 ALA A N 1
ATOM 1753 C CA . ALA A 1 232 ? 4.230 12.683 66.143 1.00 76.80 291 ALA A CA 1
ATOM 1754 C C . ALA A 1 232 ? 4.619 13.288 64.802 1.00 76.32 291 ALA A C 1
ATOM 1755 O O . ALA A 1 232 ? 4.457 12.652 63.754 1.00 77.61 291 ALA A O 1
ATOM 1757 N N . GLU A 1 233 ? 5.144 14.516 64.817 1.00 78.96 292 GLU A N 1
ATOM 1758 C CA . GLU A 1 233 ? 5.613 15.130 63.581 1.00 78.33 292 GLU A CA 1
ATOM 1759 C C . GLU A 1 233 ? 6.796 14.371 62.996 1.00 75.02 292 GLU A C 1
ATOM 1760 O O . GLU A 1 233 ? 6.938 14.299 61.772 1.00 71.98 292 GLU A O 1
ATOM 1766 N N . ILE A 1 234 ? 7.644 13.789 63.846 1.00 78.21 293 ILE A N 1
ATOM 1767 C CA . ILE A 1 234 ? 8.767 12.994 63.357 1.00 77.50 293 ILE A CA 1
ATOM 1768 C C . ILE A 1 234 ? 8.268 11.750 62.626 1.00 77.70 293 ILE A C 1
ATOM 1769 O O . ILE A 1 234 ? 8.735 11.424 61.525 1.00 75.05 293 ILE A O 1
ATOM 1774 N N . LYS A 1 235 ? 7.312 11.036 63.227 1.00 71.99 294 LYS A N 1
ATOM 1775 C CA . LYS A 1 235 ? 6.748 9.861 62.566 1.00 71.00 294 LYS A CA 1
ATOM 1776 C C . LYS A 1 235 ? 6.050 10.249 61.270 1.00 68.52 294 LYS A C 1
ATOM 1777 O O . LYS A 1 235 ? 6.163 9.547 60.253 1.00 67.58 294 LYS A O 1
ATOM 1783 N N . GLN A 1 236 ? 5.320 11.367 61.291 1.00 65.22 295 GLN A N 1
ATOM 1784 C CA . GLN A 1 236 ? 4.660 11.850 60.086 1.00 64.91 295 GLN A CA 1
ATOM 1785 C C . GLN A 1 236 ? 5.675 12.160 58.996 1.00 62.67 295 GLN A C 1
ATOM 1786 O O . GLN A 1 236 ? 5.452 11.844 57.823 1.00 61.53 295 GLN A O 1
ATOM 1792 N N . ILE A 1 237 ? 6.803 12.770 59.367 1.00 64.94 296 ILE A N 1
ATOM 1793 C CA . ILE A 1 237 ? 7.836 13.093 58.390 1.00 64.51 296 ILE A CA 1
ATOM 1794 C C . ILE A 1 237 ? 8.437 11.825 57.801 1.00 58.91 296 ILE A C 1
ATOM 1795 O O . ILE A 1 237 ? 8.681 11.749 56.595 1.00 55.96 296 ILE A O 1
ATOM 1800 N N . ARG A 1 238 ? 8.689 10.812 58.633 1.00 58.50 297 ARG A N 1
ATOM 1801 C CA . ARG A 1 238 ? 9.248 9.564 58.112 1.00 57.50 297 ARG A CA 1
ATOM 1802 C C . ARG A 1 238 ? 8.287 8.893 57.131 1.00 53.86 297 ARG A C 1
ATOM 1803 O O . ARG A 1 238 ? 8.686 8.464 56.034 1.00 52.24 297 ARG A O 1
ATOM 1811 N N . ALA A 1 239 ? 7.007 8.810 57.506 1.00 56.91 298 ALA A N 1
ATOM 1812 C CA . ALA A 1 239 ? 6.018 8.200 56.622 1.00 57.09 298 ALA A CA 1
ATOM 1813 C C . ALA A 1 239 ? 5.877 8.988 55.324 1.00 58.81 298 ALA A C 1
ATOM 1814 O O . ALA A 1 239 ? 5.806 8.403 54.233 1.00 55.56 298 ALA A O 1
ATOM 1816 N N . ARG A 1 240 ? 5.842 10.320 55.422 1.00 55.00 299 ARG A N 1
ATOM 1817 C CA . ARG A 1 240 ? 5.730 11.155 54.235 1.00 54.49 299 ARG A CA 1
ATOM 1818 C C . ARG A 1 240 ? 6.974 11.068 53.367 1.00 50.23 299 ARG A C 1
ATOM 1819 O O . ARG A 1 240 ? 6.873 11.167 52.145 1.00 48.74 299 ARG A O 1
ATOM 1827 N N . ARG A 1 241 ? 8.149 10.881 53.970 1.00 52.62 300 ARG A N 1
ATOM 1828 C CA . ARG A 1 241 ? 9.363 10.694 53.186 1.00 52.17 300 ARG A CA 1
ATOM 1829 C C . ARG A 1 241 ? 9.291 9.410 52.373 1.00 52.27 300 ARG A C 1
ATOM 1830 O O . ARG A 1 241 ? 9.612 9.398 51.178 1.00 50.31 300 ARG A O 1
ATOM 1838 N N . LYS A 1 242 ? 8.858 8.315 53.004 1.00 50.74 301 LYS A N 1
ATOM 1839 C CA . LYS A 1 242 ? 8.717 7.064 52.262 1.00 43.89 301 LYS A CA 1
ATOM 1840 C C . LYS A 1 242 ? 7.703 7.209 51.129 1.00 45.89 301 LYS A C 1
ATOM 1841 O O . LYS A 1 242 ? 7.971 6.825 49.978 1.00 48.76 301 LYS A O 1
ATOM 1847 N N . THR A 1 243 ? 6.536 7.785 51.434 1.00 46.38 302 THR A N 1
ATOM 1848 C CA . THR A 1 243 ? 5.497 7.938 50.419 1.00 47.28 302 THR A CA 1
ATOM 1849 C C . THR A 1 243 ? 5.952 8.856 49.290 1.00 44.84 302 THR A C 1
ATOM 1850 O O . THR A 1 243 ? 5.688 8.582 48.114 1.00 43.54 302 THR A O 1
ATOM 1854 N N . ALA A 1 244 ? 6.643 9.948 49.626 1.00 43.39 303 ALA A N 1
ATOM 1855 C CA . ALA A 1 244 ? 7.100 10.893 48.617 1.00 43.45 303 ALA A CA 1
ATOM 1856 C C . ALA A 1 244 ? 8.180 10.284 47.737 1.00 43.39 303 ALA A C 1
ATOM 1857 O O . ALA A 1 244 ? 8.219 10.546 46.532 1.00 47.10 303 ALA A O 1
ATOM 1859 N N . ARG A 1 245 ? 9.072 9.477 48.317 1.00 42.96 304 ARG A N 1
ATOM 1860 C CA . ARG A 1 245 ? 10.057 8.782 47.496 1.00 43.45 304 ARG A CA 1
ATOM 1861 C C . ARG A 1 245 ? 9.374 7.829 46.524 1.00 43.67 304 ARG A C 1
ATOM 1862 O O . ARG A 1 245 ? 9.730 7.776 45.337 1.00 46.02 304 ARG A O 1
ATOM 1870 N N . MET A 1 246 ? 8.370 7.088 47.003 1.00 41.99 305 MET A N 1
ATOM 1871 C CA . MET A 1 246 ? 7.630 6.206 46.104 1.00 43.30 305 MET A CA 1
ATOM 1872 C C . MET A 1 246 ? 6.951 6.997 44.991 1.00 45.26 305 MET A C 1
ATOM 1873 O O . MET A 1 246 ? 7.001 6.604 43.818 1.00 45.70 305 MET A O 1
ATOM 1878 N N . LEU A 1 247 ? 6.318 8.120 45.341 1.00 48.84 306 LEU A N 1
ATOM 1879 C CA . LEU A 1 247 ? 5.611 8.925 44.350 1.00 43.02 306 LEU A CA 1
ATOM 1880 C C . LEU A 1 247 ? 6.569 9.514 43.323 1.00 45.94 306 LEU A C 1
ATOM 1881 O O . LEU A 1 247 ? 6.260 9.554 42.127 1.00 46.95 306 LEU A O 1
ATOM 1886 N N . MET A 1 248 ? 7.731 9.991 43.772 1.00 43.97 307 MET A N 1
ATOM 1887 C CA . MET A 1 248 ? 8.706 10.552 42.846 1.00 44.46 307 MET A CA 1
ATOM 1888 C C . MET A 1 248 ? 9.240 9.488 41.897 1.00 44.83 307 MET A C 1
ATOM 1889 O O . MET A 1 248 ? 9.419 9.750 40.702 1.00 46.37 307 MET A O 1
ATOM 1894 N N . ILE A 1 249 ? 9.493 8.279 42.404 1.00 49.10 308 ILE A N 1
ATOM 1895 C CA . ILE A 1 249 ? 9.963 7.213 41.523 1.00 49.42 308 ILE A CA 1
ATOM 1896 C C . ILE A 1 249 ? 8.880 6.831 40.516 1.00 49.34 308 ILE A C 1
ATOM 1897 O O . ILE A 1 249 ? 9.166 6.601 39.331 1.00 48.78 308 ILE A O 1
ATOM 1902 N N . VAL A 1 250 ? 7.620 6.780 40.960 1.00 50.68 309 VAL A N 1
ATOM 1903 C CA . VAL A 1 250 ? 6.517 6.500 40.042 1.00 46.54 309 VAL A CA 1
ATOM 1904 C C . VAL A 1 250 ? 6.436 7.571 38.960 1.00 49.78 309 VAL A C 1
ATOM 1905 O O . VAL A 1 250 ? 6.254 7.264 37.775 1.00 51.32 309 VAL A O 1
ATOM 1909 N N . LEU A 1 251 ? 6.564 8.843 39.351 1.00 47.13 310 LEU A N 1
ATOM 1910 C CA . LEU A 1 251 ? 6.508 9.934 38.383 1.00 44.42 310 LEU A CA 1
ATOM 1911 C C . LEU A 1 251 ? 7.657 9.854 37.387 1.00 46.91 310 LEU A C 1
ATOM 1912 O O . LEU A 1 251 ? 7.466 10.091 36.188 1.00 47.53 310 LEU A O 1
ATOM 1917 N N . LEU A 1 252 ? 8.862 9.538 37.866 1.00 45.63 311 LEU A N 1
ATOM 1918 C CA . LEU A 1 252 ? 10.003 9.415 36.965 1.00 43.84 311 LEU A CA 1
ATOM 1919 C C . LEU A 1 252 ? 9.790 8.291 35.959 1.00 45.91 311 LEU A C 1
ATOM 1920 O O . LEU A 1 252 ? 10.056 8.460 34.761 1.00 44.13 311 LEU A O 1
ATOM 1925 N N . VAL A 1 253 ? 9.298 7.139 36.425 1.00 44.39 312 VAL A N 1
ATOM 1926 C CA . VAL A 1 253 ? 9.045 6.024 35.515 1.00 46.48 312 VAL A CA 1
ATOM 1927 C C . VAL A 1 253 ? 7.959 6.391 34.510 1.00 46.83 312 VAL A C 1
ATOM 1928 O O . VAL A 1 253 ? 8.064 6.074 33.318 1.00 47.14 312 VAL A O 1
ATOM 1932 N N . PHE A 1 254 ? 6.904 7.068 34.970 1.00 45.43 313 PHE A N 1
ATOM 1933 C CA . PHE A 1 254 ? 5.835 7.486 34.068 1.00 46.33 313 PHE A CA 1
ATOM 1934 C C . PHE A 1 254 ? 6.365 8.427 32.994 1.00 49.27 313 PHE A C 1
ATOM 1935 O O . PHE A 1 254 ? 6.046 8.279 31.808 1.00 51.38 313 PHE A O 1
ATOM 1943 N N . ALA A 1 255 ? 7.181 9.405 33.396 1.00 48.27 314 ALA A N 1
ATOM 1944 C CA . ALA A 1 255 ? 7.735 10.350 32.435 1.00 47.56 314 ALA A CA 1
ATOM 1945 C C . ALA A 1 255 ? 8.633 9.647 31.428 1.00 48.76 314 ALA A C 1
ATOM 1946 O O . ALA A 1 255 ? 8.555 9.915 30.223 1.00 52.74 314 ALA A O 1
ATOM 1948 N N . ILE A 1 256 ? 9.482 8.730 31.899 1.00 49.82 315 ILE A N 1
ATOM 1949 C CA . ILE A 1 256 ? 10.378 8.018 30.993 1.00 48.42 315 ILE A CA 1
ATOM 1950 C C . ILE A 1 256 ? 9.581 7.176 30.003 1.00 52.44 315 ILE A C 1
ATOM 1951 O O . ILE A 1 256 ? 9.883 7.149 28.803 1.00 51.46 315 ILE A O 1
ATOM 1956 N N . CYS A 1 257 ? 8.539 6.490 30.482 1.00 52.40 316 CYS A N 1
ATOM 1957 C CA . CYS A 1 257 ? 7.776 5.608 29.605 1.00 54.46 316 CYS A CA 1
ATOM 1958 C C . CYS A 1 257 ? 6.909 6.380 28.618 1.00 54.52 316 CYS A C 1
ATOM 1959 O O . CYS A 1 257 ? 6.682 5.905 27.499 1.00 55.90 316 CYS A O 1
ATOM 1962 N N . TYR A 1 258 ? 6.406 7.554 29.004 1.00 51.49 317 TYR A N 1
ATOM 1963 C CA . TYR A 1 258 ? 5.523 8.315 28.131 1.00 48.64 317 TYR A CA 1
ATOM 1964 C C . TYR A 1 258 ? 6.243 9.363 27.292 1.00 49.73 317 TYR A C 1
ATOM 1965 O O . TYR A 1 258 ? 5.607 9.977 26.428 1.00 52.09 317 TYR A O 1
ATOM 1974 N N . LEU A 1 259 ? 7.537 9.589 27.521 1.00 50.03 318 LEU A N 1
ATOM 1975 C CA . LEU A 1 259 ? 8.277 10.523 26.674 1.00 50.15 318 LEU A CA 1
ATOM 1976 C C . LEU A 1 259 ? 8.340 10.091 25.213 1.00 52.48 318 LEU A C 1
ATOM 1977 O O . LEU A 1 259 ? 8.021 10.915 24.337 1.00 52.03 318 LEU A O 1
ATOM 1982 N N . PRO A 1 260 ? 8.732 8.854 24.871 1.00 51.42 319 PRO A N 1
ATOM 1983 C CA . PRO A 1 260 ? 8.916 8.537 23.444 1.00 53.41 319 PRO A CA 1
ATOM 1984 C C . PRO A 1 260 ? 7.637 8.607 22.629 1.00 55.15 319 PRO A C 1
ATOM 1985 O O . PRO A 1 260 ? 7.655 9.144 21.516 1.00 57.41 319 PRO A O 1
ATOM 1989 N N . ILE A 1 261 ? 6.524 8.085 23.149 1.00 54.68 320 ILE A N 1
ATOM 1990 C CA . ILE A 1 261 ? 5.287 8.087 22.374 1.00 55.69 320 ILE A CA 1
ATOM 1991 C C . ILE A 1 261 ? 4.789 9.512 22.161 1.00 58.86 320 ILE A C 1
ATOM 1992 O O . ILE A 1 261 ? 4.354 9.872 21.060 1.00 60.14 320 ILE A O 1
ATOM 1997 N N . SER A 1 262 ? 4.864 10.352 23.196 1.00 51.33 321 SER A N 1
ATOM 1998 C CA . SER A 1 262 ? 4.429 11.738 23.056 1.00 52.47 321 SER A CA 1
ATOM 1999 C C . SER A 1 262 ? 5.313 12.501 22.076 1.00 55.84 321 SER A C 1
ATOM 2000 O O . SER A 1 262 ? 4.812 13.255 21.231 1.00 59.35 321 SER A O 1
ATOM 2003 N N . ILE A 1 263 ? 6.633 12.310 22.165 1.00 61.28 322 ILE A N 1
ATOM 2004 C CA . ILE A 1 263 ? 7.545 13.007 21.261 1.00 60.58 322 ILE A CA 1
ATOM 2005 C C . ILE A 1 263 ? 7.317 12.562 19.821 1.00 65.93 322 ILE A C 1
ATOM 2006 O O . ILE A 1 263 ? 7.288 13.388 18.901 1.00 67.40 322 ILE A O 1
ATOM 2011 N N . LEU A 1 264 ? 7.152 11.254 19.601 1.00 61.47 323 LEU A N 1
ATOM 2012 C CA . LEU A 1 264 ? 6.913 10.754 18.250 1.00 66.23 323 LEU A CA 1
ATOM 2013 C C . LEU A 1 264 ? 5.578 11.244 17.704 1.00 69.11 323 LEU A C 1
ATOM 2014 O O . LEU A 1 264 ? 5.470 11.561 16.514 1.00 74.98 323 LEU A O 1
ATOM 2019 N N . ASN A 1 265 ? 4.548 11.306 18.553 1.00 65.84 324 ASN A N 1
ATOM 2020 C CA . ASN A 1 265 ? 3.263 11.835 18.110 1.00 65.48 324 ASN A CA 1
ATOM 2021 C C . ASN A 1 265 ? 3.382 13.300 17.712 1.00 69.32 324 ASN A C 1
ATOM 2022 O O . ASN A 1 265 ? 2.802 13.727 16.707 1.00 74.45 324 ASN A O 1
ATOM 2027 N N . VAL A 1 266 ? 4.136 14.086 18.486 1.00 71.95 325 VAL A N 1
ATOM 2028 C CA . VAL A 1 266 ? 4.354 15.486 18.129 1.00 72.09 325 VAL A CA 1
ATOM 2029 C C . VAL A 1 266 ? 5.102 15.593 16.806 1.00 78.26 325 VAL A C 1
ATOM 2030 O O . VAL A 1 266 ? 4.745 16.397 15.936 1.00 85.51 325 VAL A O 1
ATOM 2034 N N . LEU A 1 267 ? 6.150 14.785 16.632 1.00 79.39 326 LEU A N 1
ATOM 2035 C CA . LEU A 1 267 ? 6.951 14.864 15.415 1.00 85.23 326 LEU A CA 1
ATOM 2036 C C . LEU A 1 267 ? 6.165 14.428 14.186 1.00 91.55 326 LEU A C 1
ATOM 2037 O O . LEU A 1 267 ? 6.374 14.971 13.095 1.00 98.99 326 LEU A O 1
ATOM 2042 N N . LYS A 1 268 ? 5.263 13.456 14.335 1.00 76.29 327 LYS A N 1
ATOM 2043 C CA . LYS A 1 268 ? 4.516 12.965 13.182 1.00 79.48 327 LYS A CA 1
ATOM 2044 C C . LYS A 1 268 ? 3.322 13.855 12.858 1.00 79.74 327 LYS A C 1
ATOM 2045 O O . LYS A 1 268 ? 3.019 14.082 11.681 1.00 87.55 327 LYS A O 1
ATOM 2051 N N . ARG A 1 269 ? 2.635 14.369 13.878 1.00 83.53 328 ARG A N 1
ATOM 2052 C CA . ARG A 1 269 ? 1.414 15.134 13.658 1.00 86.28 328 ARG A CA 1
ATOM 2053 C C . ARG A 1 269 ? 1.674 16.634 13.552 1.00 95.26 328 ARG A C 1
ATOM 2054 O O . ARG A 1 269 ? 1.166 17.290 12.638 1.00 96.96 328 ARG A O 1
ATOM 2062 N N . VAL A 1 270 ? 2.457 17.189 14.475 1.00 96.80 329 VAL A N 1
ATOM 2063 C CA . VAL A 1 270 ? 2.687 18.632 14.488 1.00 96.70 329 VAL A CA 1
ATOM 2064 C C . VAL A 1 270 ? 3.751 19.018 13.469 1.00 100.51 329 VAL A C 1
ATOM 2065 O O . VAL A 1 270 ? 3.495 19.794 12.541 1.00 105.01 329 VAL A O 1
ATOM 2069 N N . PHE A 1 271 ? 4.960 18.480 13.624 1.00 91.11 330 PHE A N 1
ATOM 2070 C CA . PHE A 1 271 ? 6.058 18.821 12.729 1.00 93.85 330 PHE A CA 1
ATOM 2071 C C . PHE A 1 271 ? 6.037 18.027 11.430 1.00 100.37 330 PHE A C 1
ATOM 2072 O O . PHE A 1 271 ? 6.804 18.349 10.516 1.00 100.93 330 PHE A O 1
ATOM 2080 N N . GLY A 1 272 ? 5.185 17.011 11.324 1.00 106.47 331 GLY A N 1
ATOM 2081 C CA . GLY A 1 272 ? 5.065 16.256 10.088 1.00 110.75 331 GLY A CA 1
ATOM 2082 C C . GLY A 1 272 ? 6.311 15.497 9.694 1.00 109.37 331 GLY A C 1
ATOM 2083 O O . GLY A 1 272 ? 6.587 15.348 8.499 1.00 113.59 331 GLY A O 1
ATOM 2084 N N . MET A 1 273 ? 7.073 15.007 10.667 1.00 106.90 332 MET A N 1
ATOM 2085 C CA . MET A 1 273 ? 8.262 14.226 10.371 1.00 107.37 332 MET A CA 1
ATOM 2086 C C . MET A 1 273 ? 7.873 12.795 10.006 1.00 107.92 332 MET A C 1
ATOM 2087 O O . MET A 1 273 ? 6.699 12.413 10.033 1.00 107.72 332 MET A O 1
ATOM 2092 N N . PHE A 1 274 ? 8.881 11.998 9.648 1.00 108.01 333 PHE A N 1
ATOM 2093 C CA . PHE A 1 274 ? 8.725 10.584 9.310 1.00 107.07 333 PHE A CA 1
ATOM 2094 C C . PHE A 1 274 ? 7.814 10.373 8.105 1.00 114.73 333 PHE A C 1
ATOM 2095 O O . PHE A 1 274 ? 7.227 9.297 7.948 1.00 116.85 333 PHE A O 1
ATOM 2103 N N . ALA A 1 275 ? 7.681 11.383 7.245 1.00 117.74 334 ALA A N 1
ATOM 2104 C CA . ALA A 1 275 ? 6.798 11.313 6.084 1.00 122.22 334 ALA A CA 1
ATOM 2105 C C . ALA A 1 275 ? 7.567 11.036 4.796 1.00 138.49 334 ALA A C 1
ATOM 2106 O O . ALA A 1 275 ? 7.273 10.069 4.087 1.00 139.11 334 ALA A O 1
ATOM 2108 N N . HIS A 1 276 ? 8.554 11.871 4.483 1.00 155.71 335 HIS A N 1
ATOM 2109 C CA . HIS A 1 276 ? 9.340 11.734 3.265 1.00 158.14 335 HIS A CA 1
ATOM 2110 C C . HIS A 1 276 ? 10.528 10.795 3.436 1.00 160.04 335 HIS A C 1
ATOM 2111 O O . HIS A 1 276 ? 11.346 10.674 2.520 1.00 163.69 335 HIS A O 1
ATOM 2118 N N . THR A 1 277 ? 10.645 10.133 4.584 1.00 149.67 336 THR A N 1
ATOM 2119 C CA . THR A 1 277 ? 11.734 9.199 4.835 1.00 150.54 336 THR A CA 1
ATOM 2120 C C . THR A 1 277 ? 11.272 7.790 4.483 1.00 150.53 336 THR A C 1
ATOM 2121 O O . THR A 1 277 ? 10.255 7.317 5.002 1.00 147.94 336 THR A O 1
ATOM 2125 N N . GLU A 1 278 ? 12.015 7.126 3.600 1.00 150.81 337 GLU A N 1
ATOM 2126 C CA . GLU A 1 278 ? 11.714 5.750 3.228 1.00 148.98 337 GLU A CA 1
ATOM 2127 C C . GLU A 1 278 ? 12.256 4.739 4.228 1.00 148.11 337 GLU A C 1
ATOM 2128 O O . GLU A 1 278 ? 12.078 3.533 4.024 1.00 147.21 337 GLU A O 1
ATOM 2134 N N . ASP A 1 279 ? 12.913 5.196 5.294 1.00 142.81 338 ASP A N 1
ATOM 2135 C CA . ASP A 1 279 ? 13.428 4.308 6.337 1.00 135.12 338 ASP A CA 1
ATOM 2136 C C . ASP A 1 279 ? 12.322 4.037 7.359 1.00 127.46 338 ASP A C 1
ATOM 2137 O O . ASP A 1 279 ? 12.365 4.464 8.514 1.00 126.55 338 ASP A O 1
ATOM 2142 N N . ARG A 1 280 ? 11.304 3.305 6.897 1.00 131.13 339 ARG A N 1
ATOM 2143 C CA . ARG A 1 280 ? 10.179 2.965 7.760 1.00 128.86 339 ARG A CA 1
ATOM 2144 C C . ARG A 1 280 ? 10.556 1.964 8.845 1.00 124.33 339 ARG A C 1
ATOM 2145 O O . ARG A 1 280 ? 9.849 1.874 9.854 1.00 119.87 339 ARG A O 1
ATOM 2153 N N . GLU A 1 281 ? 11.644 1.212 8.661 1.00 113.31 340 GLU A N 1
ATOM 2154 C CA . GLU A 1 281 ? 11.997 0.167 9.617 1.00 106.84 340 GLU A CA 1
ATOM 2155 C C . GLU A 1 281 ? 12.333 0.754 10.984 1.00 100.16 340 GLU A C 1
ATOM 2156 O O . GLU A 1 281 ? 11.769 0.344 12.005 1.00 98.27 340 GLU A O 1
ATOM 2162 N N . THR A 1 282 ? 13.250 1.725 11.021 1.00 104.32 341 THR A N 1
ATOM 2163 C CA . THR A 1 282 ? 13.628 2.336 12.292 1.00 101.40 341 THR A CA 1
ATOM 2164 C C . THR A 1 282 ? 12.472 3.129 12.889 1.00 97.98 341 THR A C 1
ATOM 2165 O O . THR A 1 282 ? 12.253 3.103 14.108 1.00 92.33 341 THR A O 1
ATOM 2169 N N . VAL A 1 283 ? 11.719 3.837 12.043 1.00 98.87 342 VAL A N 1
ATOM 2170 C CA . VAL A 1 283 ? 10.577 4.610 12.522 1.00 96.37 342 VAL A CA 1
ATOM 2171 C C . VAL A 1 283 ? 9.541 3.690 13.156 1.00 94.89 342 VAL A C 1
ATOM 2172 O O . VAL A 1 283 ? 9.017 3.970 14.241 1.00 89.54 342 VAL A O 1
ATOM 2176 N N . TYR A 1 284 ? 9.239 2.571 12.493 1.00 100.89 343 TYR A N 1
ATOM 2177 C CA . TYR A 1 284 ? 8.253 1.643 13.036 1.00 99.84 343 TYR A CA 1
ATOM 2178 C C . TYR A 1 284 ? 8.767 0.954 14.293 1.00 98.04 343 TYR A C 1
ATOM 2179 O O . TYR A 1 284 ? 7.991 0.690 15.217 1.00 95.31 343 TYR A O 1
ATOM 2188 N N . ALA A 1 285 ? 10.068 0.655 14.349 1.00 101.57 344 ALA A N 1
ATOM 2189 C CA . ALA A 1 285 ? 10.636 0.087 15.568 1.00 93.23 344 ALA A CA 1
ATOM 2190 C C . ALA A 1 285 ? 10.471 1.045 16.741 1.00 93.03 344 ALA A C 1
ATOM 21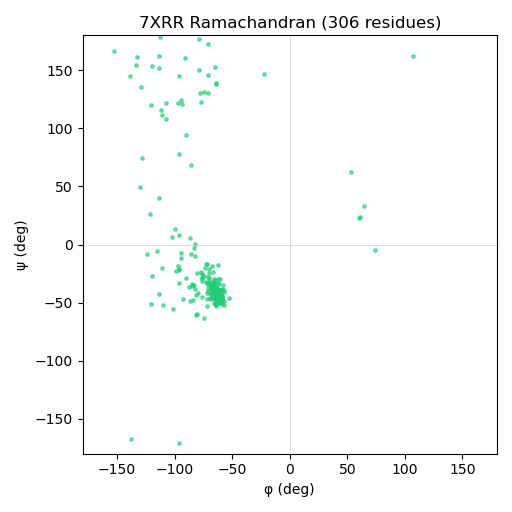91 O O . ALA A 1 285 ? 10.034 0.648 17.829 1.00 89.58 344 ALA A O 1
ATOM 2193 N N . TRP A 1 286 ? 10.795 2.324 16.528 1.00 80.66 345 TRP A N 1
ATOM 2194 C CA . TRP A 1 286 ? 10.629 3.313 17.589 1.00 77.19 345 TRP A CA 1
ATOM 2195 C C . TRP A 1 286 ? 9.164 3.464 17.984 1.00 71.46 345 TRP A C 1
ATOM 2196 O O . TRP A 1 286 ? 8.841 3.546 19.175 1.00 68.23 345 TRP A O 1
ATOM 2207 N N . PHE A 1 287 ? 8.263 3.500 16.999 1.00 77.54 346 PHE A N 1
ATOM 2208 C CA . PHE A 1 287 ? 6.846 3.672 17.303 1.00 73.71 346 PHE A CA 1
ATOM 2209 C C . PHE A 1 287 ? 6.295 2.491 18.092 1.00 74.40 346 PHE A C 1
ATOM 2210 O O . PHE A 1 287 ? 5.550 2.679 19.061 1.00 74.61 346 PHE A O 1
ATOM 2218 N N . THR A 1 288 ? 6.653 1.263 17.705 1.00 71.14 347 THR A N 1
ATOM 2219 C CA . THR A 1 288 ? 6.136 0.107 18.428 1.00 70.00 347 THR A CA 1
ATOM 2220 C C . THR A 1 288 ? 6.758 -0.006 19.816 1.00 66.11 347 THR A C 1
ATOM 2221 O O . THR A 1 288 ? 6.076 -0.413 20.763 1.00 66.39 347 THR A O 1
ATOM 2225 N N . PHE A 1 289 ? 8.030 0.378 19.971 1.00 67.11 348 PHE A N 1
ATOM 2226 C CA . PHE A 1 289 ? 8.623 0.403 21.303 1.00 63.77 348 PHE A CA 1
ATOM 2227 C C . PHE A 1 289 ? 7.931 1.430 22.191 1.00 62.28 348 PHE A C 1
ATOM 2228 O O . PHE A 1 289 ? 7.661 1.164 23.370 1.00 60.99 348 PHE A O 1
ATOM 2236 N N . SER A 1 290 ? 7.626 2.608 21.640 1.00 61.75 349 SER A N 1
ATOM 2237 C CA . SER A 1 290 ? 6.919 3.625 22.412 1.00 60.37 349 SER A CA 1
ATOM 2238 C C . SER A 1 290 ? 5.519 3.155 22.787 1.00 58.58 349 SER A C 1
ATOM 2239 O O . SER A 1 290 ? 5.049 3.409 23.902 1.00 56.83 349 SER A O 1
ATOM 2242 N N . HIS A 1 291 ? 4.834 2.476 21.862 1.00 57.67 350 HIS A N 1
ATOM 2243 C CA . HIS A 1 291 ? 3.525 1.916 22.176 1.00 58.27 350 HIS A CA 1
ATOM 2244 C C . HIS A 1 291 ? 3.623 0.893 23.299 1.00 58.53 350 HIS A C 1
ATOM 2245 O O . HIS A 1 291 ? 2.795 0.884 24.217 1.00 57.96 350 HIS A O 1
ATOM 2252 N N . TRP A 1 292 ? 4.636 0.026 23.246 1.00 59.01 351 TRP A N 1
ATOM 2253 C CA . TRP A 1 292 ? 4.814 -0.974 24.292 1.00 58.09 351 TRP A CA 1
ATOM 2254 C C . TRP A 1 292 ? 5.146 -0.336 25.636 1.00 58.19 351 TRP A C 1
ATOM 2255 O O . TRP A 1 292 ? 4.757 -0.869 26.681 1.00 60.09 351 TRP A O 1
ATOM 2266 N N . LEU A 1 293 ? 5.855 0.797 25.629 1.00 59.62 352 LEU A N 1
ATOM 2267 C CA . LEU A 1 293 ? 6.299 1.400 26.884 1.00 59.43 352 LEU A CA 1
ATOM 2268 C C . LEU A 1 293 ? 5.137 1.871 27.751 1.00 59.11 352 LEU A C 1
ATOM 2269 O O . LEU A 1 293 ? 5.251 1.873 28.981 1.00 60.99 352 LEU A O 1
ATOM 2274 N N . VAL A 1 294 ? 4.021 2.283 27.146 1.00 53.88 353 VAL A N 1
ATOM 2275 C CA . VAL A 1 294 ? 2.880 2.742 27.938 1.00 55.33 353 VAL A CA 1
ATOM 2276 C C . VAL A 1 294 ? 2.319 1.597 28.776 1.00 57.39 353 VAL A C 1
ATOM 2277 O O . VAL A 1 294 ? 2.144 1.713 29.999 1.00 59.30 353 VAL A O 1
ATOM 2281 N N . TYR A 1 295 ? 2.050 0.463 28.130 1.00 56.43 354 TYR A N 1
ATOM 2282 C CA . TYR A 1 295 ? 1.583 -0.706 28.861 1.00 58.17 354 TYR A CA 1
ATOM 2283 C C . TYR A 1 295 ? 2.657 -1.231 29.805 1.00 58.46 354 TYR A C 1
ATOM 2284 O O . TYR A 1 295 ? 2.337 -1.784 30.864 1.00 57.96 354 TYR A O 1
ATOM 2293 N N . ALA A 1 296 ? 3.933 -1.050 29.452 1.00 62.92 355 ALA A N 1
ATOM 2294 C CA . ALA A 1 296 ? 5.010 -1.449 30.351 1.00 62.82 355 ALA A CA 1
ATOM 2295 C C . ALA A 1 296 ? 4.981 -0.637 31.640 1.00 61.84 355 ALA A C 1
ATOM 2296 O O . ALA A 1 296 ? 5.193 -1.181 32.727 1.00 61.84 355 ALA A O 1
ATOM 2298 N N . ASN A 1 297 ? 4.731 0.670 31.538 1.00 57.18 356 ASN A N 1
ATOM 2299 C CA . ASN A 1 297 ? 4.571 1.493 32.735 1.00 56.53 356 ASN A CA 1
ATOM 2300 C C . ASN A 1 297 ? 3.350 1.059 33.535 1.00 56.06 356 ASN A C 1
ATOM 2301 O O . ASN A 1 297 ? 3.382 1.022 34.776 1.00 56.88 356 ASN A O 1
ATOM 2306 N N . SER A 1 298 ? 2.255 0.746 32.835 1.00 55.19 357 SER A N 1
ATOM 2307 C CA . SER A 1 298 ? 1.065 0.236 33.510 1.00 55.16 357 SER A CA 1
ATOM 2308 C C . SER A 1 298 ? 1.383 -1.022 34.312 1.00 55.31 357 SER A C 1
ATOM 2309 O O . SER A 1 298 ? 0.864 -1.212 35.419 1.00 57.22 357 SER A O 1
ATOM 2312 N N . ALA A 1 299 ? 2.233 -1.893 33.767 1.00 56.12 358 ALA A N 1
ATOM 2313 C CA . ALA A 1 299 ? 2.632 -3.102 34.482 1.00 56.03 358 ALA A CA 1
ATOM 2314 C C . ALA A 1 299 ? 3.643 -2.818 35.587 1.00 56.02 358 ALA A C 1
ATOM 2315 O O . ALA A 1 299 ? 3.660 -3.521 36.603 1.00 57.37 358 ALA A O 1
ATOM 2317 N N . ALA A 1 300 ? 4.491 -1.805 35.406 1.00 57.75 359 ALA A N 1
ATOM 2318 C CA . ALA A 1 300 ? 5.576 -1.537 36.340 1.00 58.11 359 ALA A CA 1
ATOM 2319 C C . ALA A 1 300 ? 5.123 -0.782 37.581 1.00 56.41 359 ALA A C 1
ATOM 2320 O O . ALA A 1 300 ? 5.790 -0.875 38.617 1.00 57.44 359 ALA A O 1
ATOM 2322 N N . ASN A 1 301 ? 4.025 -0.029 37.499 1.00 56.47 360 ASN A N 1
ATOM 2323 C CA . ASN A 1 301 ? 3.559 0.699 38.680 1.00 56.91 360 ASN A CA 1
ATOM 2324 C C . ASN A 1 301 ? 3.293 -0.207 39.881 1.00 53.89 360 ASN A C 1
ATOM 2325 O O . ASN A 1 301 ? 3.762 0.121 40.987 1.00 52.04 360 ASN A O 1
ATOM 2330 N N . PRO A 1 302 ? 2.566 -1.327 39.760 1.00 56.19 361 PRO A N 1
ATOM 2331 C CA . PRO A 1 302 ? 2.391 -2.200 40.936 1.00 55.81 361 PRO A CA 1
ATOM 2332 C C . PRO A 1 302 ? 3.693 -2.762 41.484 1.00 53.92 361 PRO A C 1
ATOM 2333 O O . PRO A 1 302 ? 3.811 -2.954 42.701 1.00 52.43 361 PRO A O 1
ATOM 2337 N N . ILE A 1 303 ? 4.674 -3.041 40.623 1.00 55.43 362 ILE A N 1
ATOM 2338 C CA . ILE A 1 303 ? 5.969 -3.523 41.100 1.00 54.72 362 ILE A CA 1
ATOM 2339 C C . ILE A 1 303 ? 6.660 -2.449 41.931 1.00 58.02 362 ILE A C 1
ATOM 2340 O O . ILE A 1 303 ? 7.275 -2.738 42.967 1.00 60.18 362 ILE A O 1
ATOM 2345 N N . ILE A 1 304 ? 6.570 -1.193 41.487 1.00 57.67 363 ILE A N 1
ATOM 2346 C CA . ILE A 1 304 ? 7.112 -0.081 42.262 1.00 56.18 363 ILE A CA 1
ATOM 2347 C C . ILE A 1 304 ? 6.403 0.021 43.605 1.00 54.12 363 ILE A C 1
ATOM 2348 O O . ILE A 1 304 ? 7.037 0.249 44.643 1.00 53.39 363 ILE A O 1
ATOM 2353 N N . TYR A 1 305 ? 5.076 -0.147 43.608 1.00 53.55 364 TYR A N 1
ATOM 2354 C CA . TYR A 1 305 ? 4.340 -0.136 44.870 1.00 54.76 364 TYR A CA 1
ATOM 2355 C C . TYR A 1 305 ? 4.840 -1.229 45.805 1.00 56.57 364 TYR A C 1
ATOM 2356 O O . TYR A 1 305 ? 5.045 -0.990 47.001 1.00 57.88 364 TYR A O 1
ATOM 2365 N N . ASN A 1 306 ? 5.043 -2.437 45.275 1.00 60.46 365 ASN A N 1
ATOM 2366 C CA . ASN A 1 306 ? 5.491 -3.550 46.107 1.00 62.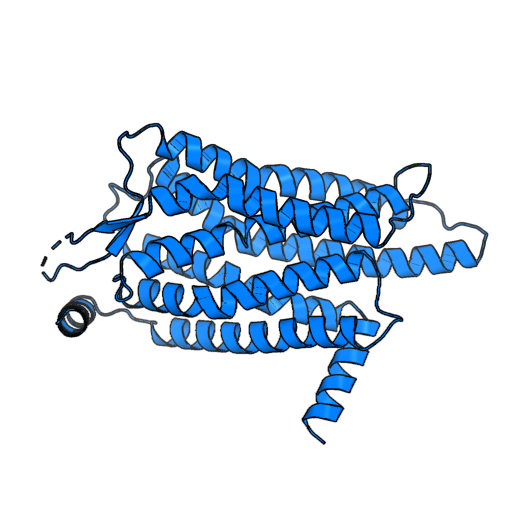40 365 ASN A CA 1
ATOM 2367 C C . ASN A 1 306 ? 6.884 -3.300 46.670 1.00 61.99 365 ASN A C 1
ATOM 2368 O O . ASN A 1 306 ? 7.155 -3.611 47.836 1.00 64.52 365 ASN A O 1
ATOM 2373 N N . PHE A 1 307 ? 7.783 -2.745 45.859 1.00 61.48 366 PHE A N 1
ATOM 2374 C CA . PHE A 1 307 ? 9.167 -2.567 46.278 1.00 63.86 366 PHE A CA 1
ATOM 2375 C C . PHE A 1 307 ? 9.416 -1.275 47.048 1.00 63.97 366 PHE A C 1
ATOM 2376 O O . PHE A 1 307 ? 10.513 -1.103 47.591 1.00 68.00 366 PHE A O 1
ATOM 2384 N N . LEU A 1 308 ? 8.439 -0.367 47.121 1.00 62.60 367 LEU A N 1
ATOM 2385 C CA . LEU A 1 308 ? 8.625 0.886 47.840 1.00 57.32 367 LEU A CA 1
ATOM 2386 C C . LEU A 1 308 ? 7.590 1.149 48.924 1.00 56.52 367 LEU A C 1
ATOM 2387 O O . LEU A 1 308 ? 7.750 2.115 49.679 1.00 56.67 367 LEU A O 1
ATOM 2392 N N . SER A 1 309 ? 6.542 0.337 49.028 1.00 62.64 368 SER A N 1
ATOM 2393 C CA . SER A 1 309 ? 5.530 0.489 50.065 1.00 64.65 368 SER A CA 1
ATOM 2394 C C . SER A 1 309 ? 5.482 -0.790 50.885 1.00 73.26 368 SER A C 1
ATOM 2395 O O . SER A 1 309 ? 5.216 -1.868 50.342 1.00 74.93 368 SER A O 1
ATOM 2398 N N . GLY A 1 310 ? 5.746 -0.670 52.186 1.00 77.28 369 GLY A N 1
ATOM 2399 C CA . GLY A 1 310 ? 5.671 -1.835 53.051 1.00 83.23 369 GLY A CA 1
ATOM 2400 C C . GLY A 1 310 ? 4.265 -2.391 53.158 1.00 94.26 369 GLY A C 1
ATOM 2401 O O . GLY A 1 310 ? 4.065 -3.607 53.131 1.00 101.10 369 GLY A O 1
ATOM 2402 N N . LYS A 1 311 ? 3.271 -1.507 53.277 1.00 89.95 370 LYS A N 1
ATOM 2403 C CA . LYS A 1 311 ? 1.884 -1.954 53.374 1.00 90.58 370 LYS A CA 1
ATOM 2404 C C . LYS A 1 311 ? 1.440 -2.663 52.099 1.00 90.41 370 LYS A C 1
ATOM 2405 O O . LYS A 1 311 ? 0.805 -3.724 52.153 1.00 94.53 370 LYS A O 1
ATOM 2411 N N . PHE A 1 312 ? 1.769 -2.091 50.936 1.00 77.48 371 PHE A N 1
ATOM 2412 C CA . PHE A 1 312 ? 1.420 -2.733 49.673 1.00 74.84 371 PHE A CA 1
ATOM 2413 C C . PHE A 1 312 ? 2.114 -4.081 49.531 1.00 78.44 371 PHE A C 1
ATOM 2414 O O . PHE A 1 312 ? 1.518 -5.045 49.041 1.00 78.36 371 PHE A O 1
ATOM 2422 N N . ARG A 1 313 ? 3.377 -4.163 49.950 1.00 78.25 372 ARG A N 1
ATOM 2423 C CA . ARG A 1 313 ? 4.110 -5.424 49.882 1.00 79.51 372 ARG A CA 1
ATOM 2424 C C . ARG A 1 313 ? 3.464 -6.485 50.766 1.00 87.64 372 ARG A C 1
ATOM 2425 O O . ARG A 1 313 ? 3.256 -7.630 50.339 1.00 92.31 372 ARG A O 1
ATOM 2433 N N . GLU A 1 314 ? 3.121 -6.111 52.003 1.00 104.29 373 GLU A N 1
ATOM 2434 C CA . GLU A 1 314 ? 2.476 -7.050 52.915 1.00 107.69 373 GLU A CA 1
ATOM 2435 C C . GLU A 1 314 ? 1.132 -7.512 52.370 1.00 109.39 373 GLU A C 1
ATOM 2436 O O . GLU A 1 314 ? 0.789 -8.696 52.463 1.00 115.49 373 GLU A O 1
ATOM 2442 N N . GLU A 1 315 ? 0.356 -6.594 51.790 1.00 95.27 374 GLU A N 1
ATOM 2443 C CA . GLU A 1 315 ? -0.952 -6.980 51.273 1.00 88.83 374 GLU A CA 1
ATOM 2444 C C . GLU A 1 315 ? -0.842 -7.819 50.007 1.00 93.46 374 GLU A C 1
ATOM 2445 O O . GLU A 1 315 ? -1.672 -8.705 49.784 1.00 94.29 374 GLU A O 1
ATOM 2451 N N . PHE A 1 316 ? 0.166 -7.565 49.169 1.00 88.84 375 PHE A N 1
ATOM 2452 C CA . PHE A 1 316 ? 0.402 -8.437 48.025 1.00 83.33 375 PHE A CA 1
ATOM 2453 C C . PHE A 1 316 ? 0.774 -9.841 48.480 1.00 91.01 375 PHE A C 1
ATOM 2454 O O . PHE A 1 316 ? 0.303 -10.833 47.910 1.00 94.88 375 PHE A O 1
ATOM 2462 N N . LYS A 1 317 ? 1.615 -9.944 49.512 1.00 87.03 376 LYS A N 1
ATOM 2463 C CA . LYS A 1 317 ? 1.945 -11.258 50.058 1.00 92.54 376 LYS A CA 1
ATOM 2464 C C . LYS A 1 317 ? 0.711 -11.941 50.638 1.00 91.55 376 LYS A C 1
ATOM 2465 O O . LYS A 1 317 ? 0.527 -13.152 50.468 1.00 94.43 376 LYS A O 1
ATOM 2471 N N . ALA A 1 318 ? -0.142 -11.182 51.329 1.00 96.82 377 ALA A N 1
ATOM 2472 C CA . ALA A 1 318 ? -1.360 -11.756 51.894 1.00 96.55 377 ALA A CA 1
ATOM 2473 C C . ALA A 1 318 ? -2.301 -12.251 50.802 1.00 95.87 377 ALA A C 1
ATOM 2474 O O . ALA A 1 318 ? -2.883 -13.336 50.918 1.00 104.72 377 ALA A O 1
ATOM 2476 N N . ALA A 1 319 ? -2.468 -11.466 49.735 1.00 95.67 378 ALA A N 1
ATOM 2477 C CA . ALA A 1 319 ? -3.320 -11.886 48.627 1.00 97.03 378 ALA A CA 1
ATOM 2478 C C . ALA A 1 319 ? -2.750 -13.115 47.932 1.00 100.68 378 ALA A C 1
ATOM 2479 O O . ALA A 1 319 ? -3.498 -14.017 47.536 1.00 104.19 378 ALA A O 1
ATOM 2481 N N . PHE A 1 320 ? -1.425 -13.166 47.769 1.00 94.82 379 PHE A N 1
ATOM 2482 C CA . PHE A 1 320 ? -0.798 -14.349 47.189 1.00 96.84 379 PHE A CA 1
ATOM 2483 C C . PHE A 1 320 ? -1.029 -15.577 48.059 1.00 102.38 379 PHE A C 1
ATOM 2484 O O . PHE A 1 320 ? -1.320 -16.664 47.547 1.00 108.95 379 PHE A O 1
ATOM 2492 N N . SER A 1 321 ? -0.904 -15.424 49.380 1.00 102.59 380 SER A N 1
ATOM 2493 C CA . SER A 1 321 ? -1.106 -16.557 50.278 1.00 109.61 380 SER A CA 1
ATOM 2494 C C . SER A 1 321 ? -2.538 -17.073 50.207 1.00 113.29 380 SER A C 1
ATOM 2495 O O . SER A 1 321 ? -2.767 -18.288 50.195 1.00 121.64 380 SER A O 1
ATOM 2498 N N . CYS A 1 322 ? -3.515 -16.166 50.163 1.00 111.36 381 CYS A N 1
ATOM 2499 C CA . CYS A 1 322 ? -4.913 -16.581 50.081 1.00 115.12 381 CYS A CA 1
ATOM 2500 C C . CYS A 1 322 ? -5.207 -17.279 48.758 1.00 119.85 381 CYS A C 1
ATOM 2501 O O . CYS A 1 322 ? -5.849 -18.336 48.730 1.00 120.91 381 CYS A O 1
ATOM 2504 N N . CYS A 1 323 ? -4.743 -16.700 47.648 1.00 117.48 382 CYS A N 1
ATOM 2505 C CA . CYS A 1 323 ? -5.044 -17.250 46.332 1.00 116.54 382 CYS A CA 1
ATOM 2506 C C . CYS A 1 323 ? -4.329 -18.569 46.070 1.00 117.59 382 CYS A C 1
ATOM 2507 O O . CYS A 1 323 ? -4.809 -19.367 45.257 1.00 120.80 382 CYS A O 1
ATOM 2510 N N . CYS A 1 324 ? -3.202 -18.821 46.737 1.00 116.03 383 CYS A N 1
ATOM 2511 C CA . CYS A 1 324 ? -2.417 -20.021 46.482 1.00 120.97 383 CYS A CA 1
ATOM 2512 C C . CYS A 1 324 ? -2.661 -21.137 47.489 1.00 121.92 383 CYS A C 1
ATOM 2513 O O . CYS A 1 324 ? -2.411 -22.303 47.164 1.00 124.89 383 CYS A O 1
ATOM 2516 N N . LEU A 1 325 ? -3.137 -20.821 48.688 1.00 119.72 384 LEU A N 1
ATOM 2517 C CA . LEU A 1 325 ? -3.408 -21.850 49.686 1.00 126.85 384 LEU A CA 1
ATOM 2518 C C . LEU A 1 325 ? -4.885 -22.228 49.696 1.00 131.03 384 LEU A C 1
ATOM 2519 O O . LEU A 1 325 ? -5.251 -23.346 49.330 1.00 134.85 384 LEU A O 1
#

InterPro domains:
  IPR000204 Orexin receptor family [PR01064] (26-37)
  IPR000204 Orexin receptor family [PR01064] (39-55)
  IPR000204 Orexin receptor family [PR01064] (107-123)
  IPR000204 Orexin receptor family [PR01064] (159-170)
  IPR000204 Orexin receptor family [PR01064] (198-214)
  IPR000204 Orexin receptor family [PR01064] (214-232)
  IPR000204 Orexin receptor family [PR01064] (247-267)
  IPR000204 Orexin receptor family [PR01064] (288-304)
  IPR000204 Orexin receptor family [PR01064] (327-351)
  IPR000204 Orexin receptor family [PR01064] (418-431)
  IPR000276 G protein-coupled receptor, rhodopsin-like [PF00001] (71-364)
  IPR000276 G protein-coupled receptor, rhodopsin-like [PR00237] (56-80)
  IPR000276 G protein-coupled receptor, rhodopsin-like [PR00237] (89-110)
  IPR000276 G protein-coupled receptor, rhodopsin-like [PR00237] (134-156)
  IPR000276 G protein-coupled receptor, rhodopsin-like [PR00237] (168-189)
  IPR000276 G protein-coupled receptor, rhodopsin-like [PR00237] (224-247)
  IPR000276 G protein-coupled receptor, rhodopsin-like [PR00237] (302-326)
  IPR000276 G protein-coupled receptor, rhodopsin-like [PR00237] (346-372)
  IPR000276 G protein-coupled receptor, rhodopsin-like [PS00237] (140-156)
  IPR000276 G protein-coupled receptor, rhodopsin-like [SM01381] (65-379)

Solvent-accessible surface area: 17133 Å² total; per-residue (Å²): 174,38,118,109,84,24,82,150,22,32,166,99,127,97,77,138,153,40,166,73,33,71,40,18,0,96,107,10,61,65,53,0,46,90,10,0,68,29,0,7,41,4,0,136,143,44,141,103,3,75,64,25,7,16,43,6,2,8,4,4,0,79,1,8,27,52,10,0,96,44,1,5,58,6,27,29,44,43,21,17,14,60,0,20,78,67,36,66,80,90,0,66,74,23,28,44,42,34,10,1,0,14,0,0,12,2,70,0,10,14,15,2,2,93,17,34,63,67,3,4,23,45,120,122,75,88,180,36,80,41,159,148,2,126,98,30,28,83,101,19,65,93,70,1,43,102,60,4,87,50,12,18,112,12,11,61,42,21,102,112,97,99,60,34,44,17,61,26,136,58,92,37,158,103,157,16,77,110,35,4,77,72,40,28,82,55,6,14,68,42,0,33,59,103,2,76,104,13,13,80,79,0,87,127,64,3,86,90,97,158,94,26,78,85,56,67,79,57,131,77,12,150,58,32,61,145,45,1,136,10,6,44,59,2,14,106,37,6,14,103,11,18,86,21,38,15,65,18,30,20,37,84,44,15,138,36,90,55,85,183,70,172,82,152,134,73,25,108,56,139,22,29,96,0,51,63,23,5,5,16,4,10,6,29,3,5,82,20,3,33,136,40,19,31,111,4,91,88,26,16,113,53,17,114,58,98,114,94,190

B-factor: mean 74.04, std 23.32, range [39.67, 176.67]